Protein AF-A0A3D5DNV8-F1 (afdb_monomer_lite)

Secondary structure (DSSP, 8-state):
----------SS--S--EEEEEETTEEEEEE--SS---EEEETTEEEEPPBPPSSSS--S-EEESSEEEEEE-HHHHHTT-PEEEEE-----------------------PPP----TTSHHHHHHHHHHHHHHH-TT--SPPPPHHHHHHHHHHHTT-HHHHHHHHH-HHHHHHHHHHHHHHHHHHHHHHHHTT-S-TT----HHHHHHHHHHTTSS-GGGGGGGG-HHHHHHHHHHHS----

Structure (mmCIF, N/CA/C/O backbone):
data_AF-A0A3D5DNV8-F1
#
_entry.id   AF-A0A3D5DNV8-F1
#
loop_
_atom_site.group_PDB
_atom_site.id
_atom_site.type_symbol
_atom_site.label_atom_id
_atom_site.label_alt_id
_atom_site.label_comp_id
_atom_site.label_asym_id
_atom_site.label_entity_id
_atom_site.label_seq_id
_atom_site.pdbx_PDB_ins_code
_atom_site.Cartn_x
_atom_site.Cartn_y
_atom_site.Cartn_z
_atom_site.occupancy
_atom_site.B_iso_or_equiv
_atom_site.auth_seq_id
_atom_site.auth_comp_id
_atom_site.auth_asym_id
_atom_site.auth_atom_id
_atom_site.pdbx_PDB_model_num
ATOM 1 N N . PRO A 1 1 ? -26.708 -10.451 5.485 1.00 44.78 1 PRO A N 1
ATOM 2 C CA . PRO A 1 1 ? -28.033 -9.819 5.293 1.00 44.78 1 PRO A CA 1
ATOM 3 C C . PRO A 1 1 ? -27.873 -8.330 5.575 1.00 44.78 1 PRO A C 1
ATOM 5 O O . PRO A 1 1 ? -27.361 -7.994 6.640 1.00 44.78 1 PRO A O 1
ATOM 8 N N . ASP A 1 2 ? -28.229 -7.476 4.621 1.00 47.75 2 ASP A N 1
ATOM 9 C CA . ASP A 1 2 ? -28.122 -6.027 4.786 1.00 47.75 2 ASP A CA 1
ATOM 10 C C . ASP A 1 2 ? -29.349 -5.519 5.551 1.00 47.75 2 ASP A C 1
ATOM 12 O O . ASP A 1 2 ? -30.481 -5.884 5.229 1.00 47.75 2 ASP A O 1
ATOM 16 N N . VAL A 1 3 ? -29.126 -4.727 6.600 1.00 52.19 3 VAL A N 1
ATOM 17 C CA . VAL A 1 3 ? -30.190 -4.119 7.411 1.00 52.19 3 VAL A CA 1
ATOM 18 C C . VAL A 1 3 ? -30.091 -2.608 7.261 1.00 52.19 3 VAL A C 1
ATOM 20 O O . VAL A 1 3 ? -29.114 -2.001 7.700 1.00 52.19 3 VAL A O 1
ATOM 23 N N . ASP A 1 4 ? -31.107 -1.999 6.654 1.00 58.97 4 ASP A N 1
ATOM 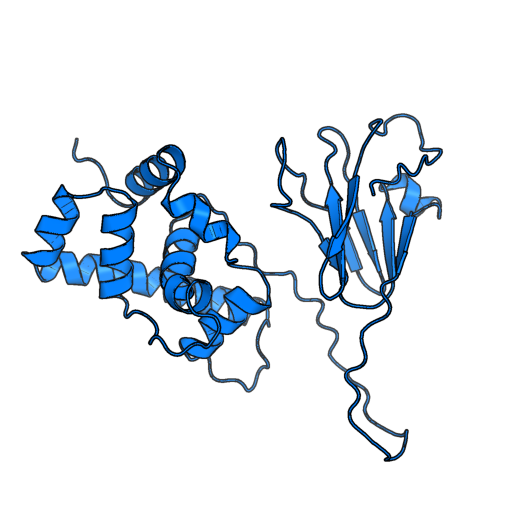24 C CA . ASP A 1 4 ? -31.188 -0.547 6.530 1.00 58.97 4 ASP A CA 1
ATOM 25 C C . ASP A 1 4 ? -31.678 0.069 7.848 1.00 58.97 4 ASP A C 1
ATOM 27 O O . ASP A 1 4 ? -32.817 -0.132 8.275 1.00 58.97 4 ASP A O 1
ATOM 31 N N . VAL A 1 5 ? -30.815 0.850 8.500 1.00 59.56 5 VAL A N 1
ATOM 32 C CA . VAL A 1 5 ? -31.170 1.620 9.699 1.00 59.56 5 VAL A CA 1
ATOM 33 C C . VAL A 1 5 ? -31.612 3.017 9.271 1.00 59.56 5 VAL A C 1
ATOM 35 O O . VAL A 1 5 ? -30.816 3.807 8.765 1.00 59.56 5 VAL A O 1
ATOM 38 N N . THR A 1 6 ? -32.891 3.337 9.475 1.00 59.66 6 THR A N 1
ATOM 39 C CA . THR A 1 6 ? -33.432 4.673 9.182 1.00 59.66 6 THR A CA 1
ATOM 40 C C . THR A 1 6 ? -33.258 5.574 10.399 1.00 59.66 6 THR A C 1
ATOM 42 O O . THR A 1 6 ? -33.807 5.290 11.461 1.00 59.66 6 THR A O 1
ATOM 45 N N . VAL A 1 7 ? -32.516 6.672 10.245 1.00 62.66 7 VAL A N 1
ATOM 46 C CA . VAL A 1 7 ? -32.290 7.661 11.309 1.00 62.66 7 VAL A CA 1
ATOM 47 C C . VAL A 1 7 ? -32.959 8.973 10.916 1.00 62.66 7 VAL A C 1
ATOM 49 O O . VAL A 1 7 ? -32.792 9.443 9.789 1.00 62.66 7 VAL A O 1
ATOM 52 N N . ALA A 1 8 ? -33.726 9.567 11.832 1.00 58.69 8 ALA A N 1
ATOM 53 C CA . ALA A 1 8 ? -34.278 10.903 11.645 1.00 58.69 8 ALA A CA 1
ATOM 54 C C . ALA A 1 8 ? -33.129 11.913 11.702 1.00 58.69 8 ALA A C 1
ATOM 56 O O . ALA A 1 8 ? -32.632 12.245 12.771 1.00 58.69 8 ALA A O 1
ATOM 57 N N . ALA A 1 9 ? -32.668 12.349 10.538 1.00 52.69 9 ALA A N 1
ATOM 58 C CA . ALA A 1 9 ? -31.517 13.222 10.420 1.00 52.69 9 ALA A CA 1
ATOM 59 C C . ALA A 1 9 ? -31.942 14.599 9.888 1.00 52.69 9 ALA A C 1
ATOM 61 O O . ALA A 1 9 ? -32.885 14.700 9.098 1.00 52.69 9 ALA A O 1
ATOM 62 N N . GLY A 1 10 ? -31.275 15.664 10.347 1.00 53.22 10 GLY A N 1
ATOM 63 C CA . GLY A 1 10 ? -31.584 17.049 9.972 1.00 53.22 10 GLY A CA 1
ATOM 64 C C . GLY A 1 10 ? -31.556 17.302 8.457 1.00 53.22 10 GLY A C 1
ATOM 65 O O . GLY A 1 10 ? -31.039 16.501 7.676 1.00 53.22 10 GLY A O 1
ATOM 66 N N . ARG A 1 11 ? -32.124 18.437 8.017 1.00 50.09 11 ARG A N 1
ATOM 67 C CA . ARG A 1 11 ? -32.149 18.824 6.592 1.00 50.09 11 ARG A CA 1
ATOM 68 C C . ARG A 1 11 ? -30.729 18.784 6.012 1.00 50.09 11 ARG A C 1
ATOM 70 O O . ARG A 1 11 ? -29.883 19.565 6.428 1.00 50.09 11 ARG A O 1
ATOM 77 N N . GLY A 1 12 ? -30.499 17.910 5.031 1.00 49.28 12 GLY A N 1
ATOM 78 C CA . GLY A 1 12 ? -29.195 17.768 4.377 1.00 49.28 12 GLY A CA 1
ATOM 79 C C . GLY A 1 12 ? -28.395 16.550 4.839 1.00 49.28 12 GLY A C 1
ATOM 80 O O . GLY A 1 12 ? -27.229 16.680 5.175 1.00 49.28 12 GLY A O 1
ATOM 81 N N . LEU A 1 13 ? -28.999 15.362 4.853 1.00 53.19 13 LEU A N 1
ATOM 82 C CA . LEU A 1 13 ? -28.273 14.091 4.864 1.00 53.19 13 LEU A CA 1
ATOM 83 C C . LEU A 1 13 ? -28.728 13.252 3.667 1.00 53.19 13 LEU A C 1
ATOM 85 O O . LEU A 1 13 ? -29.896 13.274 3.278 1.00 53.19 13 LEU A O 1
ATOM 89 N N . SER A 1 14 ? -27.782 12.563 3.027 1.00 57.16 14 SER A N 1
ATOM 90 C CA . SER A 1 14 ? -28.084 11.677 1.898 1.00 57.16 14 SER A CA 1
ATOM 91 C C . SER A 1 14 ? -28.954 10.515 2.376 1.00 57.16 14 SER A C 1
ATOM 93 O O . SER A 1 14 ? -28.774 10.044 3.495 1.00 57.16 14 SER A O 1
ATOM 95 N N . ARG A 1 15 ? -29.834 9.994 1.506 1.00 63.41 15 ARG A N 1
ATOM 96 C CA . ARG A 1 15 ? -30.673 8.813 1.811 1.00 63.41 15 ARG A CA 1
ATOM 97 C C . ARG A 1 15 ? -29.857 7.610 2.307 1.00 63.41 15 ARG A C 1
ATOM 99 O O . ARG A 1 15 ? -30.360 6.822 3.093 1.00 63.41 15 ARG A O 1
ATOM 106 N N . ARG A 1 16 ? -28.606 7.484 1.848 1.00 66.25 16 ARG A N 1
ATOM 107 C CA . ARG A 1 16 ? -27.597 6.538 2.339 1.00 66.25 16 ARG A CA 1
ATOM 108 C C . ARG A 1 16 ? -26.298 7.309 2.540 1.00 66.25 16 ARG A C 1
ATOM 110 O O . ARG A 1 16 ? -25.828 7.956 1.605 1.00 66.25 16 ARG A O 1
ATOM 117 N N . ALA A 1 17 ? -25.767 7.297 3.758 1.00 67.62 17 ALA A N 1
ATOM 118 C CA . ALA A 1 17 ? -24.587 8.086 4.106 1.00 67.62 17 ALA A CA 1
ATOM 119 C C . ALA A 1 17 ? -23.377 7.223 4.475 1.00 67.62 17 ALA A C 1
ATOM 121 O O . ALA A 1 17 ? -22.248 7.614 4.197 1.00 67.62 17 ALA A O 1
ATOM 122 N N . GLY A 1 18 ? -23.594 6.043 5.054 1.00 71.69 18 GLY A N 1
ATOM 123 C CA . GLY A 1 18 ? -22.525 5.140 5.460 1.00 71.69 18 GLY A CA 1
ATOM 124 C C . GLY A 1 18 ? -22.931 3.678 5.358 1.00 71.69 18 GLY A C 1
ATOM 125 O O . GLY A 1 18 ? -24.112 3.367 5.209 1.00 71.69 18 GLY A O 1
ATOM 126 N N . VAL A 1 19 ? -21.934 2.802 5.424 1.00 74.12 19 VAL A N 1
ATOM 127 C CA . VAL A 1 19 ? -22.093 1.344 5.472 1.00 74.12 19 VAL A CA 1
ATOM 128 C C . VAL A 1 19 ? -21.324 0.829 6.677 1.00 74.12 19 VAL A C 1
ATOM 130 O O . VAL A 1 19 ? -20.189 1.245 6.903 1.00 74.12 19 VAL A O 1
ATOM 133 N N . ILE A 1 20 ? -21.948 -0.063 7.444 1.00 75.50 20 ILE A N 1
ATOM 134 C CA . ILE A 1 20 ? -21.300 -0.785 8.537 1.00 75.50 20 ILE A CA 1
ATOM 135 C C . ILE A 1 20 ? -21.308 -2.264 8.167 1.00 75.50 20 ILE A C 1
ATOM 137 O O . ILE A 1 20 ? -22.371 -2.833 7.925 1.00 75.50 20 ILE A O 1
ATOM 141 N N . SER A 1 21 ? -20.135 -2.882 8.120 1.00 68.06 21 SER A N 1
ATOM 142 C CA . SER A 1 21 ? -19.970 -4.290 7.766 1.00 68.06 21 SER A CA 1
ATOM 143 C C . SER A 1 21 ? -19.240 -5.017 8.886 1.00 68.06 21 SER A C 1
ATOM 145 O O . SER A 1 21 ? -18.150 -4.616 9.283 1.00 68.06 21 SER A O 1
ATOM 147 N N . ALA A 1 22 ? -19.824 -6.099 9.395 1.00 67.31 22 ALA A N 1
ATOM 148 C CA . ALA A 1 22 ? -19.101 -7.008 10.275 1.00 67.31 22 ALA A CA 1
ATOM 149 C C . ALA A 1 22 ? -18.061 -7.780 9.452 1.00 67.31 22 ALA A C 1
ATOM 151 O O . ALA A 1 22 ? -18.369 -8.310 8.385 1.00 67.31 22 ALA A O 1
ATOM 152 N N . VAL A 1 23 ? -16.833 -7.834 9.950 1.00 66.25 23 VAL A N 1
ATOM 153 C CA . VAL A 1 23 ? -15.679 -8.475 9.309 1.00 66.25 23 VAL A CA 1
ATOM 154 C C . VAL A 1 23 ? -14.944 -9.313 10.355 1.00 66.25 23 VAL A C 1
ATOM 156 O O . VAL A 1 23 ? -15.158 -9.142 11.556 1.00 66.25 23 VAL A O 1
ATOM 159 N N . ALA A 1 24 ? -14.103 -10.260 9.933 1.00 58.25 24 ALA A N 1
ATOM 160 C CA . ALA A 1 24 ? -13.372 -11.102 10.879 1.00 58.25 24 ALA A CA 1
ATOM 161 C C . ALA A 1 24 ? -12.560 -10.230 11.858 1.00 58.25 24 ALA A C 1
ATOM 163 O O . ALA A 1 24 ? -11.706 -9.449 11.447 1.00 58.25 24 ALA A O 1
ATOM 164 N N . GLY A 1 25 ? -12.862 -10.342 13.155 1.00 63.66 25 GLY A N 1
ATOM 165 C CA . GLY A 1 25 ? -12.189 -9.584 14.211 1.00 63.66 25 GLY A CA 1
ATOM 166 C C . GLY A 1 25 ? -12.692 -8.155 14.451 1.00 63.66 25 GLY A C 1
ATOM 167 O O . GLY A 1 25 ? -12.047 -7.445 15.221 1.00 63.66 25 GLY A O 1
ATOM 168 N N . GLY A 1 26 ? -13.800 -7.712 13.836 1.00 73.81 26 GLY A N 1
ATOM 169 C CA . GLY A 1 26 ? -14.336 -6.379 14.118 1.00 73.81 26 GLY A CA 1
ATOM 170 C C . GLY A 1 26 ? -15.521 -5.904 13.277 1.00 73.81 26 GLY A C 1
ATOM 171 O O . GLY A 1 26 ? -16.228 -6.677 12.631 1.00 73.81 26 GLY A O 1
ATOM 172 N N . ALA A 1 27 ? -15.733 -4.590 13.292 1.00 72.38 27 ALA A N 1
ATOM 173 C CA . ALA A 1 27 ? -16.706 -3.898 12.457 1.00 72.38 27 ALA A CA 1
ATOM 174 C C . ALA A 1 27 ? -16.013 -2.828 11.613 1.00 72.38 27 ALA A C 1
ATOM 176 O O . ALA A 1 27 ? -15.235 -2.023 12.117 1.00 72.38 27 ALA A O 1
ATOM 177 N N . TRP A 1 28 ? -16.319 -2.805 10.325 1.00 74.31 28 TRP A N 1
ATOM 178 C CA . TRP A 1 28 ? -15.860 -1.808 9.373 1.00 74.31 28 TRP A CA 1
ATOM 179 C C . TRP A 1 28 ? -16.941 -0.754 9.153 1.00 74.31 28 TRP A C 1
ATOM 181 O O . TRP A 1 28 ? -18.097 -1.105 8.937 1.00 74.31 28 TRP A O 1
ATOM 191 N N . ILE A 1 29 ? -16.580 0.526 9.187 1.00 79.31 29 ILE A N 1
ATOM 192 C CA . ILE A 1 29 ? -17.498 1.660 9.048 1.00 79.31 29 ILE A CA 1
ATOM 193 C C . ILE A 1 29 ? -16.997 2.563 7.924 1.00 79.31 29 ILE A C 1
ATOM 195 O O . ILE A 1 29 ? -15.939 3.174 8.039 1.00 79.31 29 ILE A O 1
ATOM 199 N N . ALA A 1 30 ? -17.766 2.716 6.856 1.00 75.69 30 ALA A N 1
ATOM 200 C CA . ALA A 1 30 ? -17.373 3.513 5.701 1.00 75.69 30 ALA A CA 1
ATOM 201 C C . ALA A 1 30 ? -18.353 4.652 5.408 1.00 75.69 30 ALA A C 1
ATOM 203 O O . ALA A 1 30 ? -19.555 4.531 5.647 1.00 75.69 30 ALA A O 1
ATOM 204 N N . ASN A 1 31 ? -17.840 5.755 4.855 1.00 76.88 31 ASN A N 1
ATOM 205 C CA . ASN A 1 31 ? -18.654 6.865 4.367 1.00 76.88 31 ASN A CA 1
ATOM 206 C C . ASN A 1 31 ? -18.870 6.736 2.858 1.00 76.88 31 ASN A C 1
ATOM 208 O O . ASN A 1 31 ? -17.941 6.936 2.081 1.00 76.88 31 ASN A O 1
ATOM 212 N N . ILE A 1 32 ? -20.107 6.460 2.455 1.00 70.38 32 ILE A N 1
ATOM 213 C CA . ILE A 1 32 ? -20.514 6.332 1.046 1.00 70.38 32 ILE A CA 1
ATOM 214 C C . ILE A 1 32 ? -21.252 7.579 0.537 1.00 70.38 32 ILE A C 1
ATOM 216 O O . ILE A 1 32 ? -21.766 7.596 -0.580 1.00 70.38 32 ILE A O 1
ATOM 220 N N . SER A 1 33 ? -21.353 8.632 1.355 1.00 69.56 33 SER A N 1
ATOM 221 C CA . SER A 1 33 ? -21.990 9.879 0.945 1.00 69.56 33 SER A CA 1
ATOM 222 C C . SER A 1 33 ? -21.063 10.715 0.065 1.00 69.56 33 SER A C 1
ATOM 224 O O . SER A 1 33 ? -19.987 11.141 0.487 1.00 69.56 33 SER A O 1
ATOM 226 N N . GLN A 1 34 ? -21.540 11.063 -1.130 1.00 63.56 34 GLN A N 1
ATOM 227 C CA . GLN A 1 34 ? -20.852 12.014 -2.011 1.00 63.56 34 GLN A CA 1
ATOM 228 C C . GLN A 1 34 ? -20.922 13.455 -1.478 1.00 63.56 34 GLN A C 1
ATOM 230 O O . GLN A 1 34 ? -20.002 14.253 -1.662 1.00 63.56 34 GLN A O 1
ATOM 235 N N . THR A 1 35 ? -22.003 13.799 -0.779 1.00 60.91 35 THR A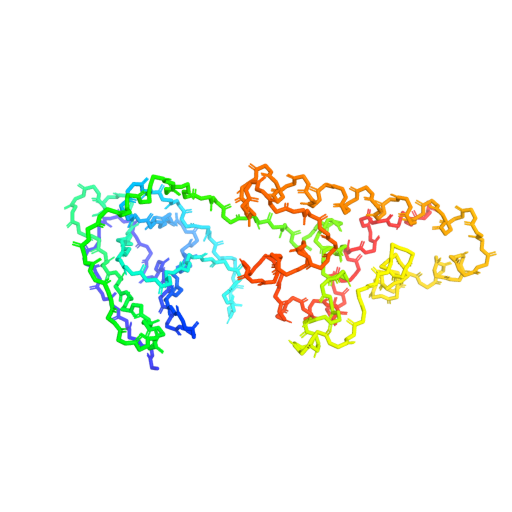 N 1
ATOM 236 C CA . THR A 1 35 ? -22.291 15.181 -0.375 1.00 60.91 35 THR A CA 1
ATOM 237 C C . THR A 1 35 ? -21.992 15.450 1.098 1.00 60.91 35 THR A C 1
ATOM 239 O O . THR A 1 35 ? -21.634 16.574 1.444 1.00 60.91 35 THR A O 1
ATOM 242 N N . HIS A 1 36 ? -22.045 14.439 1.969 1.00 69.38 36 HIS A N 1
ATOM 243 C CA . HIS A 1 36 ? -21.946 14.627 3.418 1.00 69.38 36 HIS A CA 1
ATOM 244 C C . HIS A 1 36 ? -20.683 14.000 4.013 1.00 69.38 36 HIS A C 1
ATOM 246 O O . HIS A 1 36 ? -20.086 13.062 3.484 1.00 69.38 36 HIS A O 1
ATOM 252 N N . ALA A 1 37 ? -20.223 14.588 5.112 1.00 70.25 37 ALA A N 1
ATOM 253 C CA . ALA A 1 37 ? -19.153 14.025 5.916 1.00 70.25 37 ALA A CA 1
ATOM 254 C C . ALA A 1 37 ? -19.768 13.187 7.037 1.00 70.25 37 ALA A C 1
ATOM 256 O O . ALA A 1 37 ? -20.638 13.674 7.761 1.00 70.25 37 ALA A O 1
ATOM 257 N N . LEU A 1 38 ? -19.287 11.957 7.186 1.00 77.44 38 LEU A N 1
ATOM 258 C CA . LEU A 1 38 ? -19.496 11.172 8.392 1.00 77.44 38 LEU A CA 1
ATOM 259 C C . LEU A 1 38 ? -18.265 11.238 9.280 1.00 77.44 38 LEU A C 1
ATOM 261 O O . LEU A 1 38 ? -17.141 11.418 8.808 1.00 77.44 38 LEU A O 1
ATOM 265 N N . TYR A 1 39 ? -18.507 11.082 10.568 1.00 78.38 39 TYR A N 1
ATOM 266 C CA . TYR A 1 39 ? -17.499 11.078 11.602 1.00 78.38 39 TYR A CA 1
ATOM 267 C C . TYR A 1 39 ? -17.647 9.813 12.436 1.00 78.38 39 TYR A C 1
ATOM 269 O O . TYR A 1 39 ? -18.764 9.338 12.641 1.00 78.38 39 TYR A O 1
ATOM 277 N N . ALA A 1 40 ? -16.516 9.295 12.902 1.00 82.12 40 ALA A N 1
ATOM 278 C CA . ALA A 1 40 ? -16.462 8.286 13.947 1.00 82.12 40 ALA A CA 1
ATOM 279 C C . ALA A 1 40 ? -15.815 8.909 15.187 1.00 82.12 40 ALA A C 1
ATOM 281 O O . ALA A 1 40 ? -14.791 9.589 15.090 1.00 82.12 40 ALA A O 1
ATOM 282 N N . GLU A 1 41 ? -16.434 8.704 16.337 1.00 78.38 41 GLU A N 1
ATOM 283 C CA . GLU A 1 41 ? -16.016 9.217 17.631 1.00 78.38 41 GLU A CA 1
ATOM 284 C C . GLU A 1 41 ? -15.954 8.079 18.640 1.00 78.38 41 GLU A C 1
ATOM 286 O O . GLU A 1 41 ? -16.804 7.198 18.658 1.00 78.38 41 GLU A O 1
ATOM 291 N N . GLY A 1 42 ? -14.940 8.090 19.485 1.00 69.88 42 GLY A N 1
ATOM 292 C CA . GLY A 1 42 ? -14.824 7.182 20.616 1.00 69.88 42 GLY A CA 1
ATOM 293 C C . GLY A 1 42 ? -14.055 7.874 21.726 1.00 69.88 42 GLY A C 1
ATOM 294 O O . GLY A 1 42 ? -13.871 9.093 21.691 1.00 69.88 42 GLY A O 1
ATOM 295 N N . GLU A 1 43 ? -13.595 7.117 22.716 1.00 63.00 43 GLU A N 1
ATOM 296 C CA . GLU A 1 43 ? -12.867 7.716 23.833 1.00 63.00 43 GLU A CA 1
ATOM 297 C C . GLU A 1 43 ? -11.579 8.399 23.347 1.00 63.00 43 GLU A C 1
ATOM 299 O O . GLU A 1 43 ? -10.635 7.758 22.890 1.00 63.00 43 GLU A O 1
ATOM 304 N N . GLY A 1 44 ? -11.576 9.735 23.393 1.00 54.69 44 GLY A N 1
ATOM 305 C CA . GLY A 1 44 ? -10.423 10.569 23.053 1.00 54.69 44 GLY A CA 1
ATOM 306 C C . GLY A 1 44 ? -10.187 10.830 21.562 1.00 54.69 44 GLY A C 1
ATOM 307 O O . GLY A 1 44 ? -9.202 11.488 21.229 1.00 54.69 44 GLY A O 1
ATOM 308 N N . TYR A 1 45 ? -11.061 10.380 20.652 1.00 59.56 45 TYR A N 1
ATOM 309 C CA . TYR A 1 45 ? -10.900 10.642 19.217 1.00 59.56 45 TYR A CA 1
ATOM 310 C C . TYR A 1 45 ? -12.207 11.037 18.534 1.00 59.56 45 TYR A C 1
ATOM 312 O O . TYR A 1 45 ? -13.270 10.496 18.815 1.00 59.56 45 TYR A O 1
ATOM 320 N N . ARG A 1 46 ? -12.107 11.948 17.561 1.00 72.56 46 ARG A N 1
ATOM 321 C CA . ARG A 1 46 ? -13.162 12.245 16.587 1.00 72.56 46 ARG A CA 1
ATOM 322 C C . ARG A 1 46 ? -12.512 12.393 15.222 1.00 72.56 46 ARG A C 1
ATOM 324 O O . ARG A 1 46 ? -11.760 13.336 14.983 1.00 72.56 46 ARG A O 1
ATOM 331 N N . ILE A 1 47 ? -12.803 11.467 14.321 1.00 68.69 47 ILE A N 1
ATOM 332 C CA . ILE A 1 47 ? -12.222 11.429 12.981 1.00 68.69 47 ILE A CA 1
ATOM 333 C C . ILE A 1 47 ? -13.294 11.663 11.930 1.00 68.69 47 ILE A C 1
ATOM 335 O O . ILE A 1 47 ? -14.442 11.256 12.089 1.00 68.69 47 ILE A O 1
ATOM 339 N N . ARG A 1 48 ? -12.916 12.311 10.830 1.00 72.88 48 ARG A N 1
ATOM 340 C CA . ARG A 1 48 ? -13.761 12.406 9.641 1.00 72.88 48 ARG A CA 1
ATOM 341 C C . ARG A 1 48 ? -13.507 11.181 8.772 1.00 72.88 48 ARG A C 1
ATOM 343 O O . ARG A 1 48 ? -12.375 10.968 8.348 1.00 72.88 48 ARG A O 1
ATOM 350 N N . LEU A 1 49 ? -14.551 10.411 8.490 1.00 71.75 49 LEU A N 1
ATOM 351 C CA . LEU A 1 49 ? -14.453 9.225 7.650 1.00 71.75 49 LEU A CA 1
ATOM 352 C C . LEU A 1 49 ? -14.161 9.633 6.196 1.00 71.75 49 LEU A C 1
ATOM 354 O O . LEU A 1 49 ? -14.891 10.477 5.646 1.00 71.75 49 LEU A O 1
ATOM 358 N N . PRO A 1 50 ? -13.115 9.058 5.571 1.00 63.53 50 PRO A N 1
ATOM 359 C CA . PRO A 1 50 ? -12.823 9.300 4.168 1.00 63.53 50 PRO A CA 1
ATOM 360 C C . PRO A 1 50 ? -14.003 8.832 3.318 1.00 63.53 50 PRO A C 1
ATOM 362 O O . PRO A 1 50 ? -14.653 7.832 3.625 1.00 63.53 50 PRO A O 1
ATOM 365 N N . ARG A 1 51 ? -14.309 9.601 2.273 1.00 65.56 51 ARG A N 1
ATOM 366 C CA . ARG A 1 51 ? -15.366 9.247 1.326 1.00 65.56 51 ARG A CA 1
ATOM 367 C C . ARG A 1 51 ? -14.891 8.070 0.484 1.00 65.56 51 ARG A C 1
ATOM 369 O O . ARG A 1 51 ? -13.771 8.100 -0.015 1.00 65.56 51 ARG A O 1
ATOM 376 N N . MET A 1 52 ? -15.749 7.076 0.311 1.00 60.50 52 MET A N 1
ATOM 377 C CA . MET A 1 52 ? -15.565 6.056 -0.710 1.00 60.50 52 MET A CA 1
ATOM 378 C C . MET A 1 52 ? -15.915 6.650 -2.075 1.00 60.50 52 MET A C 1
ATOM 380 O O . MET A 1 52 ? -17.003 7.206 -2.243 1.00 60.50 52 MET A O 1
ATOM 384 N N . GLU A 1 53 ? -15.003 6.539 -3.040 1.00 53.69 53 GLU A N 1
ATOM 385 C CA . GLU A 1 53 ? -15.345 6.735 -4.451 1.00 53.69 53 GLU A CA 1
ATOM 386 C C . GLU A 1 53 ? -16.076 5.488 -4.988 1.00 53.69 53 GLU A C 1
ATOM 388 O O . GLU A 1 53 ? -15.991 4.405 -4.413 1.00 53.69 53 GLU A O 1
ATOM 393 N N . GLU A 1 54 ? -16.907 5.687 -6.008 1.00 48.06 54 GLU A N 1
ATOM 394 C CA . GLU A 1 54 ? -18.040 4.837 -6.395 1.00 48.06 54 GLU A CA 1
ATOM 395 C C . GLU A 1 54 ? -17.788 3.319 -6.574 1.00 48.06 54 GLU A C 1
ATOM 397 O O . GLU A 1 54 ? -16.857 2.894 -7.245 1.00 48.06 54 GLU A O 1
ATOM 402 N N . HIS A 1 55 ? -18.779 2.554 -6.085 1.00 40.38 55 HIS A N 1
ATOM 403 C CA . HIS A 1 55 ? -19.180 1.170 -6.399 1.00 40.38 55 HIS A CA 1
ATOM 404 C C . HIS A 1 55 ? -18.269 -0.008 -5.990 1.00 40.38 55 HIS A C 1
ATOM 406 O O . HIS A 1 55 ? -17.322 -0.375 -6.672 1.00 40.38 55 HIS A O 1
ATOM 412 N N . GLY A 1 56 ? -18.727 -0.739 -4.964 1.00 40.62 56 GLY A N 1
ATOM 413 C CA . GLY A 1 56 ? -18.658 -2.208 -4.944 1.00 40.62 56 GLY A CA 1
ATOM 414 C C . GLY A 1 56 ? -17.769 -2.854 -3.886 1.00 40.62 56 GLY A C 1
ATOM 415 O O . GLY A 1 56 ? -18.151 -3.902 -3.378 1.00 40.62 56 GLY A O 1
ATOM 416 N N . GLU A 1 57 ? -16.653 -2.238 -3.490 1.00 36.25 57 GLU A N 1
ATOM 417 C CA . GLU A 1 57 ? -15.706 -2.854 -2.544 1.00 36.25 57 GLU A CA 1
ATOM 418 C C . GLU A 1 57 ? -15.132 -1.843 -1.528 1.00 36.25 57 GLU A C 1
ATOM 420 O O . GLU A 1 57 ? -14.863 -0.691 -1.882 1.00 36.25 57 GLU A O 1
ATOM 425 N N . PRO A 1 58 ? -14.963 -2.231 -0.245 1.00 44.50 58 PRO A N 1
ATOM 426 C CA . PRO A 1 58 ? -14.571 -1.335 0.844 1.00 44.50 58 PRO A CA 1
ATOM 427 C C . PRO A 1 58 ? -13.085 -0.944 0.768 1.00 44.50 58 PRO A C 1
ATOM 429 O O . PRO A 1 58 ? -12.250 -1.488 1.480 1.00 44.50 58 PRO A O 1
ATOM 432 N N . SER A 1 59 ? -12.748 0.033 -0.074 1.00 44.69 59 SER A N 1
ATOM 433 C CA . SER A 1 59 ? -11.384 0.578 -0.202 1.00 44.69 59 SER A CA 1
ATOM 434 C C . SER A 1 59 ? -11.038 1.658 0.836 1.00 44.69 59 SER A C 1
ATOM 436 O O . SER A 1 59 ? -9.877 2.047 0.957 1.00 44.69 59 SER A O 1
ATOM 438 N N . GLY A 1 60 ? -12.021 2.136 1.612 1.00 53.09 60 GLY A N 1
ATOM 439 C CA . GLY A 1 60 ? -11.826 3.145 2.658 1.00 53.09 60 GLY A CA 1
ATOM 440 C C . GLY A 1 60 ? -12.900 3.103 3.748 1.00 53.09 60 GLY A C 1
ATOM 441 O O . GLY A 1 60 ? -14.084 2.927 3.463 1.00 53.09 60 GLY A O 1
ATOM 442 N N . GLY A 1 61 ? -12.481 3.237 5.010 1.00 56.50 61 GLY A N 1
ATOM 443 C CA . GLY A 1 61 ? -13.344 3.128 6.189 1.00 56.50 61 GLY A CA 1
ATOM 444 C C . GLY A 1 61 ? -12.554 3.032 7.497 1.00 56.50 61 GLY A C 1
ATOM 445 O O . GLY A 1 61 ? -11.326 3.088 7.512 1.00 56.50 61 GLY A O 1
ATOM 446 N N . TRP A 1 62 ? -13.275 2.957 8.609 1.00 70.38 62 TRP A N 1
ATOM 447 C CA . TRP A 1 62 ? -12.759 2.854 9.967 1.00 70.38 62 TRP A CA 1
ATOM 448 C C . TRP A 1 62 ? -13.040 1.463 10.521 1.00 70.38 62 TRP A C 1
ATOM 450 O O . TRP A 1 62 ? -14.187 1.019 10.522 1.00 70.38 62 TRP A O 1
ATOM 460 N N . PHE A 1 63 ? -12.001 0.782 10.999 1.00 70.38 63 PHE A N 1
ATOM 461 C CA . PHE A 1 63 ? -12.117 -0.547 11.590 1.00 70.38 63 PHE A CA 1
ATOM 462 C C . PHE A 1 63 ? -12.152 -0.463 13.116 1.00 70.38 63 PHE A C 1
ATOM 464 O O . PHE A 1 63 ? -11.221 0.035 13.747 1.00 70.38 63 PHE A O 1
ATOM 471 N N . VAL A 1 64 ? -13.208 -1.002 13.714 1.00 74.06 64 VAL A N 1
ATOM 472 C CA . VAL A 1 64 ? -13.376 -1.137 15.161 1.00 74.06 64 VAL A CA 1
ATOM 473 C C . VAL A 1 64 ? -13.106 -2.590 15.532 1.00 74.06 64 VAL A C 1
ATOM 475 O O . VAL A 1 64 ? -13.915 -3.469 15.245 1.00 74.06 64 VAL A O 1
ATOM 478 N N . ARG A 1 65 ? -11.957 -2.851 16.164 1.00 62.22 65 ARG A N 1
ATOM 479 C CA . ARG A 1 65 ? -11.550 -4.200 16.601 1.00 62.22 65 ARG A CA 1
ATOM 480 C C . ARG A 1 65 ? -12.215 -4.627 17.912 1.00 62.22 65 ARG A C 1
ATOM 482 O O . ARG A 1 65 ? -12.521 -5.797 18.111 1.00 62.22 65 ARG A O 1
ATOM 489 N N . ALA A 1 66 ? -12.391 -3.677 18.823 1.00 69.44 66 ALA A N 1
ATOM 490 C CA . ALA A 1 66 ? -13.032 -3.858 20.117 1.00 69.44 66 ALA A CA 1
ATOM 491 C C . ALA A 1 66 ? -13.481 -2.493 20.654 1.00 69.44 66 ALA A C 1
ATOM 493 O O . ALA A 1 66 ? -12.877 -1.470 20.326 1.00 69.44 66 ALA A O 1
ATOM 494 N N . GLY A 1 67 ? -14.515 -2.487 21.492 1.00 73.94 67 GLY A N 1
ATOM 495 C CA . GLY A 1 67 ? -15.040 -1.272 22.115 1.00 73.94 67 GLY A CA 1
ATOM 496 C C . GLY A 1 67 ? -16.179 -0.639 21.320 1.00 73.94 67 GLY A C 1
ATOM 497 O O . GLY A 1 67 ? -16.791 -1.287 20.469 1.00 73.94 67 GLY A O 1
ATOM 498 N N . THR A 1 68 ? -16.484 0.617 21.638 1.00 77.31 68 THR A N 1
ATOM 499 C CA . THR A 1 68 ? -17.637 1.340 21.091 1.00 77.31 68 THR A CA 1
ATOM 500 C C . THR A 1 68 ? -17.185 2.548 20.279 1.00 77.31 68 THR A C 1
ATOM 502 O O . THR A 1 68 ? -16.402 3.363 20.763 1.00 77.31 68 THR A O 1
ATOM 505 N N . ALA A 1 69 ? -17.709 2.675 19.062 1.00 82.81 69 ALA A N 1
ATOM 506 C CA . ALA A 1 69 ? -17.559 3.851 18.217 1.00 82.81 69 ALA A CA 1
ATOM 507 C C . ALA A 1 69 ? -18.930 4.471 17.921 1.00 82.81 69 ALA A C 1
ATOM 509 O O . ALA A 1 69 ? -19.858 3.792 17.488 1.00 82.81 69 ALA A O 1
ATOM 510 N N . LEU A 1 70 ? -19.046 5.774 18.134 1.00 85.50 70 LEU A N 1
ATOM 511 C CA . LEU A 1 70 ? -20.183 6.608 17.779 1.00 85.50 70 LEU A CA 1
ATOM 512 C C . LEU A 1 70 ? -20.000 7.118 16.352 1.00 85.50 70 LEU A C 1
ATOM 514 O O . LEU A 1 70 ? -18.996 7.742 16.026 1.00 85.50 70 LEU A O 1
ATOM 518 N N . VAL A 1 71 ? -20.971 6.869 15.486 1.00 84.81 71 VAL A N 1
ATOM 519 C CA . VAL A 1 71 ? -20.914 7.206 14.066 1.00 84.81 71 VAL A CA 1
ATOM 520 C C . VAL A 1 71 ? -22.056 8.146 13.731 1.00 84.81 71 VAL A C 1
ATOM 522 O O . VAL A 1 71 ? -23.220 7.861 14.006 1.00 84.81 71 VAL A O 1
ATOM 525 N N . GLY A 1 72 ? -21.749 9.271 13.099 1.00 79.94 72 GLY A N 1
ATOM 526 C CA . GLY A 1 72 ? -22.783 10.225 12.722 1.00 79.94 72 GLY A CA 1
ATOM 527 C C . GLY A 1 72 ? -22.268 11.376 11.879 1.00 79.94 72 GLY A C 1
ATOM 528 O O . GLY A 1 72 ? -21.068 11.541 11.659 1.00 79.94 72 GLY A O 1
ATOM 529 N N . SER A 1 73 ? -23.195 12.198 11.393 1.00 74.81 73 SER A N 1
ATOM 530 C CA . SER A 1 73 ? -22.835 13.530 10.909 1.00 74.81 73 SER A CA 1
ATOM 531 C C . SER A 1 73 ? -22.370 14.401 12.079 1.00 74.81 73 SER A C 1
ATOM 533 O O . SER A 1 73 ? -22.568 14.061 13.247 1.00 74.81 73 SER A O 1
ATOM 535 N N . ARG A 1 74 ? -21.784 15.563 11.776 1.00 71.38 74 ARG A N 1
ATOM 536 C CA . ARG A 1 74 ? -21.375 16.511 12.819 1.00 71.38 74 ARG A CA 1
ATOM 537 C C . ARG A 1 74 ? -22.545 16.895 13.730 1.00 71.38 74 ARG A C 1
ATOM 539 O O . ARG A 1 74 ? -22.411 16.833 14.943 1.00 71.38 74 ARG A O 1
ATOM 546 N N . THR A 1 75 ? -23.685 17.225 13.131 1.00 68.25 75 THR A N 1
ATOM 547 C CA . THR A 1 75 ? -24.910 17.597 13.843 1.00 68.25 75 THR A CA 1
ATOM 548 C C . THR A 1 75 ? -25.418 16.459 14.722 1.00 68.25 75 THR A C 1
ATOM 550 O O . THR A 1 75 ? -25.717 16.694 15.880 1.00 68.25 75 THR A O 1
ATOM 553 N N . MET A 1 76 ? -25.426 15.216 14.227 1.00 76.62 76 MET A N 1
ATOM 554 C CA . MET A 1 76 ? -25.869 14.061 15.020 1.00 76.62 76 MET A CA 1
AT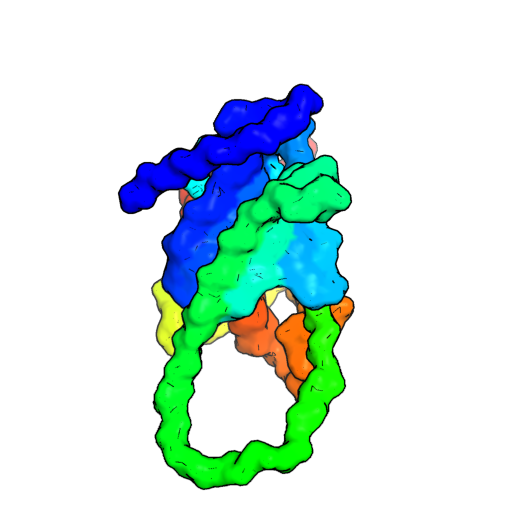OM 555 C C . MET A 1 76 ? -24.991 13.817 16.250 1.00 76.62 76 MET A C 1
ATOM 557 O O . MET A 1 76 ? -25.508 13.482 17.309 1.00 76.62 76 MET A O 1
ATOM 561 N N . LEU A 1 77 ? -23.670 13.973 16.117 1.00 74.19 77 LEU A N 1
ATOM 562 C CA . LEU A 1 77 ? -22.754 13.833 17.252 1.00 74.19 77 LEU A CA 1
ATOM 563 C C . LEU A 1 77 ? -22.949 14.961 18.267 1.00 74.19 77 LEU A C 1
ATOM 565 O O . LEU A 1 77 ? -23.009 14.699 19.464 1.00 74.19 77 LEU A O 1
ATOM 569 N N . ASP A 1 78 ? -23.082 16.200 17.791 1.00 74.06 78 ASP A N 1
ATOM 570 C CA . ASP A 1 78 ? -23.243 17.372 18.656 1.00 74.06 78 ASP A CA 1
ATOM 571 C C . ASP A 1 78 ? -24.635 17.399 19.341 1.00 74.06 78 ASP A C 1
ATOM 573 O O . ASP A 1 78 ? -24.753 17.875 20.467 1.00 74.06 78 ASP A O 1
ATOM 577 N N . GLU A 1 79 ? -25.675 16.834 18.714 1.00 77.56 79 GLU A N 1
ATOM 578 C CA . GLU A 1 79 ? -27.036 16.689 19.268 1.00 77.56 79 GLU A CA 1
ATOM 579 C C . GLU A 1 79 ? -27.227 15.409 20.107 1.00 77.56 79 GLU A C 1
ATOM 581 O O . GLU A 1 79 ? -28.319 15.159 20.619 1.00 77.56 79 GLU A O 1
ATOM 586 N N . GLY A 1 80 ? -26.186 14.582 20.264 1.00 75.06 80 GLY A N 1
ATOM 587 C CA . GLY A 1 80 ? -26.253 13.354 21.063 1.00 75.06 80 GLY A CA 1
ATOM 588 C C . GLY A 1 80 ? -27.105 12.241 20.441 1.00 75.06 80 GLY A C 1
ATOM 589 O O . GLY A 1 80 ? -27.602 11.374 21.155 1.00 75.06 80 GLY A O 1
ATOM 590 N N . GLN A 1 81 ? -27.261 12.241 19.115 1.00 80.56 81 GLN A N 1
ATOM 591 C CA . GLN A 1 81 ? -27.995 11.231 18.345 1.00 80.56 81 GLN A CA 1
ATOM 592 C C . GLN A 1 81 ? -27.111 10.408 17.372 1.00 80.56 81 GLN A C 1
ATOM 594 O O . GLN A 1 81 ? -27.490 10.234 16.209 1.00 80.56 81 GLN A O 1
ATOM 599 N N . PRO A 1 82 ? -25.926 9.897 17.768 1.00 81.56 82 PRO A N 1
ATOM 600 C CA . PRO A 1 82 ? -25.119 9.054 16.891 1.00 81.56 82 PRO A CA 1
ATOM 601 C C . PRO A 1 82 ? -25.602 7.599 16.840 1.00 81.56 82 PRO A C 1
ATOM 603 O O . PRO A 1 82 ? -26.292 7.105 17.730 1.00 81.56 82 PRO A O 1
ATOM 606 N N . LEU A 1 83 ? -25.154 6.878 15.814 1.00 81.94 83 LEU A N 1
ATOM 607 C CA . LEU A 1 83 ? -25.216 5.421 15.767 1.00 81.94 83 LEU A CA 1
ATOM 608 C C . LEU A 1 83 ? -24.073 4.841 16.602 1.00 81.94 83 LEU A C 1
ATOM 610 O O . LEU A 1 83 ? -22.912 5.120 16.326 1.00 81.94 83 LEU A O 1
ATOM 614 N N . SER A 1 84 ? -24.382 4.020 17.602 1.00 81.69 84 SER A N 1
ATOM 615 C CA . SER A 1 84 ? -23.365 3.330 18.401 1.00 81.69 84 SER A CA 1
ATOM 616 C C . SER A 1 84 ? -23.025 1.973 17.787 1.00 81.69 84 SER A C 1
ATOM 618 O O . SER A 1 84 ? -23.910 1.140 17.585 1.00 81.69 84 SER A O 1
ATOM 620 N N . VAL A 1 85 ? -21.747 1.745 17.495 1.00 80.06 85 VAL A N 1
ATOM 621 C CA . VAL A 1 85 ? -21.209 0.483 16.982 1.00 80.06 85 VAL A CA 1
ATOM 622 C C . VAL A 1 85 ? -20.312 -0.121 18.050 1.00 80.06 85 VAL A C 1
ATOM 624 O O . VAL A 1 85 ? -19.219 0.385 18.296 1.00 80.06 85 VAL A O 1
ATOM 627 N N . THR A 1 86 ? -20.762 -1.208 18.674 1.00 76.88 86 THR A N 1
ATOM 628 C CA . THR A 1 86 ? -20.000 -1.912 19.712 1.00 76.88 86 THR A CA 1
ATOM 629 C C . THR A 1 86 ? -19.522 -3.262 19.202 1.00 76.88 86 THR A C 1
ATOM 631 O O . THR A 1 86 ? -20.314 -4.077 18.732 1.00 76.88 86 THR A O 1
ATOM 634 N N . VAL A 1 87 ? -18.223 -3.514 19.342 1.00 75.56 87 VAL A N 1
ATOM 635 C CA . VAL A 1 87 ? -17.599 -4.802 19.046 1.00 75.56 87 VAL A CA 1
ATOM 636 C C . VAL A 1 87 ? -17.094 -5.405 20.349 1.00 75.56 87 VAL A C 1
ATOM 638 O O . VAL A 1 87 ? -16.188 -4.869 20.992 1.00 75.56 87 VAL A O 1
ATOM 641 N N . ALA A 1 88 ? -17.676 -6.538 20.738 1.00 68.44 88 ALA A N 1
ATOM 642 C CA . ALA A 1 88 ? -17.140 -7.352 21.817 1.00 68.44 88 ALA A CA 1
ATOM 643 C C . ALA A 1 88 ? -15.837 -7.999 21.326 1.00 68.44 88 ALA A C 1
ATOM 645 O O . ALA A 1 88 ? -15.856 -8.809 20.400 1.00 68.44 88 ALA A O 1
ATOM 646 N N . GLY A 1 89 ? -14.699 -7.607 21.901 1.00 52.69 89 GLY A N 1
ATOM 647 C CA . GLY A 1 89 ? -13.412 -8.200 21.547 1.00 52.69 89 GLY A CA 1
ATOM 648 C C . GLY A 1 89 ? -13.411 -9.701 21.844 1.00 52.69 89 GLY A C 1
ATOM 649 O O . GLY A 1 89 ? -13.862 -10.129 22.907 1.00 52.69 89 GLY A O 1
ATOM 650 N N . GLN A 1 90 ? -12.887 -10.508 20.923 1.00 42.56 90 GLN A N 1
ATOM 651 C CA . GLN A 1 90 ? -12.586 -11.907 21.207 1.00 42.56 90 GLN A CA 1
ATOM 652 C C . GLN A 1 90 ? -11.370 -11.931 22.141 1.00 42.56 90 GLN A C 1
ATOM 654 O O . GLN A 1 90 ? -10.227 -11.804 21.701 1.00 42.56 90 GLN A O 1
ATOM 659 N N . ALA A 1 91 ? -11.618 -12.033 23.448 1.00 34.19 91 ALA A N 1
ATOM 660 C CA . ALA A 1 91 ? -10.586 -12.412 24.396 1.00 34.19 91 ALA A CA 1
ATOM 661 C C . ALA A 1 91 ? -10.097 -13.805 23.985 1.00 34.19 91 ALA A C 1
ATOM 663 O O . ALA A 1 91 ? -10.824 -14.791 24.115 1.00 34.19 91 ALA A O 1
ATOM 664 N N . GLY A 1 92 ? -8.887 -13.879 23.431 1.00 31.11 92 GLY A N 1
ATOM 665 C CA . GLY A 1 92 ? -8.182 -15.144 23.327 1.00 31.11 92 GLY A CA 1
ATOM 666 C C . GLY A 1 92 ? -8.083 -15.722 24.732 1.00 31.11 92 GLY A C 1
ATOM 667 O O . GLY A 1 92 ? -7.483 -15.113 25.612 1.00 31.11 92 GLY A O 1
ATOM 668 N N . THR A 1 93 ? -8.728 -16.863 24.946 1.00 30.09 93 THR A N 1
ATOM 669 C CA . THR A 1 93 ? -8.592 -17.698 26.137 1.00 30.09 93 THR A CA 1
ATOM 670 C C . THR A 1 93 ? -7.122 -18.039 26.342 1.00 30.09 93 THR A C 1
ATOM 672 O O . THR A 1 93 ? -6.593 -18.928 25.676 1.00 30.09 93 THR A O 1
ATOM 675 N N . TRP A 1 94 ? -6.465 -17.308 27.239 1.00 27.19 94 TRP A N 1
ATOM 676 C CA . TRP A 1 94 ? -5.255 -17.732 27.931 1.00 27.19 94 TRP A CA 1
ATOM 677 C C . TRP A 1 94 ? -5.663 -17.995 29.378 1.00 27.19 94 TRP A C 1
ATOM 679 O O . TRP A 1 94 ? -6.297 -17.160 30.022 1.00 27.19 94 TRP A O 1
ATOM 689 N N . ASP A 1 95 ? -5.401 -19.221 29.808 1.00 26.97 95 ASP A N 1
ATOM 690 C CA . ASP A 1 95 ? -5.932 -19.836 31.014 1.00 26.97 95 ASP A CA 1
ATOM 691 C C . ASP A 1 95 ? -5.341 -19.245 32.310 1.00 26.97 95 ASP A C 1
ATOM 693 O O . ASP A 1 95 ? -4.191 -18.813 32.358 1.00 26.97 95 ASP A O 1
ATOM 697 N N . ALA A 1 96 ? -6.197 -19.255 33.330 1.00 29.75 96 ALA A N 1
ATOM 698 C CA . ALA A 1 96 ? -6.017 -19.110 34.773 1.00 29.75 96 ALA A CA 1
ATOM 699 C C . ALA A 1 96 ? -4.866 -18.258 35.362 1.00 29.75 96 ALA A C 1
ATOM 701 O O . ALA A 1 96 ? -3.743 -18.713 35.558 1.00 29.75 96 ALA A O 1
ATOM 702 N N . GLY A 1 97 ? -5.277 -17.113 35.919 1.00 33.09 97 GLY A N 1
ATOM 703 C CA . GLY A 1 97 ? -5.000 -16.783 37.319 1.00 33.09 97 GLY A CA 1
ATOM 704 C C . GLY A 1 97 ? -3.674 -16.095 37.622 1.00 33.09 97 GLY A C 1
ATOM 705 O O . GLY A 1 97 ? -2.705 -16.758 37.969 1.00 33.09 97 GLY A O 1
ATOM 706 N N . GLN A 1 98 ? -3.692 -14.761 37.671 1.00 28.45 98 GLN A N 1
ATOM 707 C CA . GLN A 1 98 ? -3.016 -14.007 38.730 1.00 28.45 98 GLN A CA 1
ATOM 708 C C . GLN A 1 98 ? -3.490 -12.548 38.773 1.00 28.45 98 GLN A C 1
ATOM 710 O O . GLN A 1 98 ? -3.497 -11.838 37.775 1.00 28.45 98 GLN A O 1
ATOM 715 N N . ASP A 1 99 ? -3.941 -12.199 39.973 1.00 25.53 99 ASP A N 1
ATOM 716 C CA . ASP A 1 99 ? -4.073 -10.903 40.633 1.00 25.53 99 ASP A CA 1
ATOM 717 C C . ASP A 1 99 ? -4.265 -9.614 39.811 1.00 25.53 99 ASP A C 1
ATOM 719 O O . ASP A 1 99 ? -3.379 -9.088 39.138 1.00 25.53 99 ASP A O 1
ATOM 723 N N . LEU A 1 100 ? -5.450 -9.034 40.001 1.00 32.25 100 LEU A N 1
ATOM 724 C CA . LEU A 1 100 ? -5.836 -7.694 39.583 1.00 32.25 100 LEU A CA 1
ATOM 725 C C . LEU A 1 100 ? -5.222 -6.658 40.532 1.00 32.25 100 LEU A C 1
ATOM 727 O O . LEU A 1 100 ? -5.901 -6.202 41.443 1.00 32.25 100 LEU A O 1
ATOM 731 N N . THR A 1 101 ? -3.976 -6.236 40.323 1.00 32.03 101 THR A N 1
ATOM 732 C CA . THR A 1 101 ? -3.507 -4.907 40.764 1.00 32.03 101 THR A CA 1
ATOM 733 C C . THR A 1 101 ? -2.224 -4.488 40.031 1.00 32.03 101 THR A C 1
ATOM 735 O O . THR A 1 101 ? -1.259 -5.235 39.966 1.00 32.03 101 THR A O 1
ATOM 738 N N . LEU A 1 102 ? -2.209 -3.242 39.531 1.00 33.06 102 LEU A N 1
ATOM 739 C CA . LEU A 1 102 ? -1.042 -2.493 39.026 1.00 33.06 102 LEU A CA 1
ATOM 740 C C . LEU A 1 102 ? -0.407 -2.932 37.692 1.00 33.06 102 LEU A C 1
ATOM 742 O O . LEU A 1 102 ? 0.771 -3.260 37.639 1.00 33.06 102 LEU A O 1
ATOM 746 N N . ILE A 1 103 ? -1.112 -2.717 36.576 1.00 24.39 103 ILE A N 1
ATOM 747 C CA . ILE A 1 103 ? -0.466 -2.172 35.368 1.00 24.39 103 ILE A CA 1
ATOM 748 C C . ILE A 1 103 ? -1.383 -1.084 34.815 1.00 24.39 103 ILE A C 1
ATOM 750 O O . ILE A 1 103 ? -2.441 -1.364 34.266 1.00 24.39 103 ILE A O 1
ATOM 754 N N . ARG A 1 104 ? -0.986 0.175 34.996 1.00 27.08 104 ARG A N 1
ATOM 755 C CA . ARG A 1 104 ? -1.497 1.308 34.221 1.00 27.08 104 ARG A CA 1
ATOM 756 C C . ARG A 1 104 ? -0.830 1.212 32.845 1.00 27.08 104 ARG A C 1
ATOM 758 O O . ARG A 1 104 ? 0.386 1.405 32.798 1.00 27.08 104 ARG A O 1
ATOM 765 N N . PRO A 1 105 ? -1.545 0.922 31.744 1.00 28.92 105 PRO A N 1
ATOM 766 C CA . PRO A 1 105 ? -0.998 1.172 30.427 1.00 28.92 105 PRO A CA 1
ATOM 767 C C . PRO A 1 105 ? -1.153 2.674 30.180 1.00 28.92 105 PRO A C 1
ATOM 769 O O . PRO A 1 105 ? -2.155 3.150 29.661 1.00 28.92 105 PRO A O 1
ATOM 772 N N . ASP A 1 106 ? -0.174 3.437 30.656 1.00 29.53 106 ASP A N 1
ATOM 773 C CA . ASP A 1 106 ? 0.075 4.775 30.138 1.00 29.53 106 ASP A CA 1
ATOM 774 C C . ASP A 1 106 ? 0.644 4.577 28.728 1.00 29.53 106 ASP A C 1
ATOM 776 O O . ASP A 1 106 ? 1.744 4.040 28.578 1.00 29.53 106 ASP A O 1
ATOM 780 N N . GLY A 1 107 ? -0.142 4.893 27.697 1.00 28.41 107 GLY A N 1
ATOM 781 C CA . GLY A 1 107 ? 0.282 4.687 26.312 1.00 28.41 107 GLY A CA 1
ATOM 782 C C . GLY A 1 107 ? -0.822 4.508 25.271 1.00 28.41 107 GLY A C 1
ATOM 783 O O . GLY A 1 107 ? -0.576 3.832 24.278 1.00 28.41 107 GLY A O 1
ATOM 784 N N . ASP A 1 108 ? -2.007 5.103 25.439 1.00 30.53 108 ASP A N 1
ATOM 785 C CA . ASP A 1 108 ? -2.985 5.210 24.345 1.00 30.53 108 ASP A CA 1
ATOM 786 C C . ASP A 1 108 ? -2.554 6.311 23.363 1.00 30.53 108 ASP A C 1
ATOM 788 O O . ASP A 1 108 ? -3.136 7.393 23.269 1.00 30.53 108 ASP A O 1
ATOM 792 N N . SER A 1 109 ? -1.490 6.040 22.606 1.00 26.91 109 SER A N 1
ATOM 793 C CA . SER A 1 109 ? -1.240 6.759 21.363 1.00 26.91 109 SER A CA 1
ATOM 794 C C . SER A 1 109 ? -2.178 6.179 20.307 1.00 26.91 109 SER A C 1
ATOM 796 O O . SER A 1 109 ? -1.892 5.152 19.690 1.00 26.91 109 SER A O 1
ATOM 798 N N . THR A 1 110 ? -3.321 6.827 20.103 1.00 31.28 110 THR A N 1
ATOM 799 C CA . THR A 1 110 ? -4.199 6.608 18.949 1.00 31.28 110 THR A CA 1
ATOM 800 C C . THR A 1 110 ? -3.471 7.056 17.680 1.00 31.28 110 THR A C 1
ATOM 802 O O . THR A 1 110 ? -3.596 8.180 17.196 1.00 31.28 110 THR A O 1
ATOM 805 N N . LEU A 1 111 ? -2.619 6.180 17.156 1.00 34.81 111 LEU A N 1
ATOM 806 C CA . LEU A 1 111 ? -1.834 6.445 15.962 1.00 34.81 111 LEU A CA 1
ATOM 807 C C . LEU A 1 111 ? -2.725 6.265 14.734 1.00 34.81 111 LEU A C 1
ATOM 809 O O . LEU A 1 111 ? -3.267 5.190 14.489 1.00 34.81 111 LEU A O 1
ATOM 813 N N . LEU A 1 112 ? -2.883 7.347 13.968 1.00 39.16 112 LEU A N 1
ATOM 814 C CA . LEU A 1 112 ? -3.498 7.331 12.640 1.00 39.16 112 LEU A CA 1
ATOM 815 C C . LEU A 1 112 ? -2.908 6.173 11.810 1.00 39.16 112 LEU A C 1
ATOM 817 O O . LEU A 1 112 ? -1.681 6.143 11.657 1.00 39.16 112 LEU A O 1
ATOM 821 N N . PRO A 1 113 ? -3.725 5.269 11.232 1.00 54.94 113 PRO A N 1
ATOM 822 C CA . PRO A 1 113 ? -3.205 4.258 10.324 1.00 54.94 113 PRO A CA 1
ATOM 823 C C . PRO A 1 113 ? -2.494 4.949 9.156 1.00 54.94 113 PRO A C 1
ATOM 825 O O . PRO A 1 113 ? -2.985 5.920 8.572 1.00 54.94 113 PRO A O 1
ATOM 828 N N . LEU A 1 114 ? -1.282 4.488 8.856 1.00 64.56 114 LEU A N 1
ATOM 829 C CA . LEU A 1 114 ? -0.497 4.980 7.734 1.00 64.56 114 LEU A CA 1
ATOM 830 C C . LEU A 1 114 ? -1.227 4.628 6.431 1.00 64.56 114 LEU A C 1
ATOM 832 O O . LEU A 1 114 ? -1.249 3.475 6.034 1.00 64.56 114 LEU A O 1
ATOM 836 N N . TYR A 1 115 ? -1.797 5.620 5.747 1.00 71.62 115 TYR A N 1
ATOM 837 C CA . TYR A 1 115 ? -2.369 5.427 4.413 1.00 71.62 115 TYR A CA 1
ATOM 838 C C . TYR A 1 115 ? -1.302 5.601 3.327 1.00 71.62 115 TYR A C 1
ATOM 840 O O . TYR A 1 115 ? -0.522 6.564 3.353 1.00 71.62 115 TYR A O 1
ATOM 848 N N . LEU A 1 116 ? -1.296 4.689 2.356 1.00 74.81 116 LEU A N 1
ATOM 849 C CA . LEU A 1 116 ? -0.514 4.785 1.129 1.00 74.81 116 LEU A CA 1
ATOM 850 C C . LEU A 1 116 ? -1.473 4.927 -0.052 1.00 74.81 116 LEU A C 1
ATOM 852 O O . LEU A 1 116 ? -2.321 4.073 -0.268 1.00 74.81 116 LEU A O 1
ATOM 856 N N . ASP A 1 117 ? -1.324 6.004 -0.819 1.00 76.94 117 ASP A N 1
ATOM 857 C CA . ASP A 1 117 ? -2.129 6.231 -2.017 1.00 76.94 117 ASP A CA 1
ATOM 858 C C . ASP A 1 117 ? -1.757 5.208 -3.116 1.00 76.94 117 ASP A C 1
ATOM 860 O O . ASP A 1 117 ? -0.592 5.201 -3.547 1.00 76.94 117 ASP A O 1
ATOM 864 N N . PRO A 1 118 ? -2.712 4.379 -3.601 1.00 81.06 118 PRO A N 1
ATOM 865 C CA . PRO A 1 118 ? -2.492 3.385 -4.654 1.00 81.06 118 PRO A CA 1
ATOM 866 C C . PRO A 1 118 ? -1.962 3.941 -5.977 1.00 81.06 118 PRO A C 1
ATOM 868 O O . PRO A 1 118 ? -1.457 3.179 -6.803 1.00 81.06 118 PRO A O 1
ATOM 871 N N . MET A 1 119 ? -2.067 5.253 -6.190 1.00 81.62 119 MET A N 1
ATOM 872 C CA . MET A 1 119 ? -1.563 5.952 -7.371 1.00 81.62 119 MET A CA 1
ATOM 873 C C . MET A 1 119 ? -0.128 6.459 -7.202 1.00 81.62 119 MET A C 1
ATOM 875 O O . MET A 1 119 ? 0.343 7.273 -7.992 1.00 81.62 119 MET A O 1
ATOM 879 N N . THR A 1 120 ? 0.599 5.987 -6.186 1.00 84.75 120 THR A N 1
ATOM 880 C CA . THR A 1 120 ? 1.981 6.406 -5.934 1.00 84.75 120 THR A CA 1
ATOM 881 C C . THR A 1 120 ? 2.989 5.289 -6.154 1.00 84.75 120 THR A C 1
ATOM 883 O O . THR A 1 120 ? 2.742 4.115 -5.884 1.00 84.75 120 THR A O 1
ATOM 886 N N . LYS A 1 121 ? 4.205 5.698 -6.526 1.00 89.81 121 LYS A N 1
ATOM 887 C CA . LYS A 1 121 ? 5.400 4.844 -6.548 1.00 89.81 121 LYS A CA 1
ATOM 888 C C . LYS A 1 121 ? 5.618 4.105 -5.231 1.00 89.81 121 LYS A C 1
ATOM 890 O O . LYS A 1 121 ? 5.960 2.928 -5.197 1.00 89.81 121 LYS A O 1
ATOM 895 N N . LEU A 1 122 ? 5.394 4.821 -4.132 1.00 90.19 122 LEU A N 1
ATOM 896 C CA . LEU A 1 122 ? 5.574 4.304 -2.785 1.00 90.19 122 LEU A CA 1
ATOM 897 C C . LEU A 1 122 ? 4.666 3.097 -2.519 1.00 90.19 122 LEU A C 1
ATOM 899 O O . LEU A 1 122 ? 5.121 2.124 -1.925 1.00 90.19 122 LEU A O 1
ATOM 903 N N . PHE A 1 123 ? 3.418 3.150 -2.995 1.00 91.12 123 PHE A N 1
ATOM 904 C CA . PHE A 1 123 ? 2.480 2.040 -2.885 1.00 91.12 123 PHE A CA 1
ATOM 905 C C . PHE A 1 123 ? 2.903 0.842 -3.735 1.00 91.12 123 PHE A C 1
ATOM 907 O O . PHE A 1 123 ? 2.927 -0.267 -3.214 1.00 91.12 123 PHE A O 1
ATOM 914 N N . LEU A 1 124 ? 3.307 1.042 -4.997 1.00 94.50 124 LEU A N 1
ATOM 915 C CA . LEU A 1 124 ? 3.787 -0.065 -5.837 1.00 94.50 124 LEU A CA 1
ATOM 916 C C . LEU A 1 124 ? 4.991 -0.777 -5.200 1.00 94.50 124 LEU A C 1
ATOM 918 O O . LEU A 1 124 ? 5.016 -2.004 -5.150 1.00 94.50 124 LEU A O 1
ATOM 922 N N . VAL A 1 125 ? 5.959 -0.025 -4.659 1.00 97.38 125 VAL A N 1
ATOM 923 C CA . VAL A 1 125 ? 7.105 -0.609 -3.936 1.00 97.38 125 VAL A CA 1
ATOM 924 C C . VAL A 1 125 ? 6.647 -1.393 -2.714 1.00 97.38 125 VAL A C 1
ATOM 926 O O . VAL A 1 125 ? 7.094 -2.522 -2.528 1.00 97.38 125 VAL A O 1
ATOM 929 N N . ALA A 1 126 ? 5.754 -0.827 -1.898 1.00 96.56 126 ALA A N 1
ATOM 930 C CA . ALA A 1 126 ? 5.222 -1.512 -0.724 1.00 96.56 126 ALA A CA 1
ATOM 931 C C . ALA A 1 126 ? 4.492 -2.809 -1.109 1.00 96.56 126 ALA A C 1
ATOM 933 O O . ALA A 1 126 ? 4.739 -3.849 -0.504 1.00 96.56 126 ALA A O 1
ATOM 934 N N . LEU A 1 127 ? 3.663 -2.771 -2.156 1.00 96.69 127 LEU A N 1
ATOM 935 C CA . LEU A 1 127 ? 2.930 -3.926 -2.664 1.00 96.69 127 LEU A CA 1
ATOM 936 C C . LEU A 1 127 ? 3.871 -5.015 -3.187 1.00 96.69 127 LEU A C 1
ATOM 938 O O . LEU A 1 127 ? 3.709 -6.174 -2.822 1.00 96.69 127 LEU A O 1
ATOM 942 N N . MET A 1 128 ? 4.886 -4.661 -3.982 1.00 97.62 128 MET A N 1
ATOM 943 C CA . MET A 1 128 ? 5.895 -5.618 -4.456 1.00 97.62 128 MET A CA 1
ATOM 944 C C . MET A 1 128 ? 6.697 -6.234 -3.310 1.00 97.62 128 MET A C 1
ATOM 946 O O . MET A 1 128 ? 7.003 -7.423 -3.350 1.00 97.62 128 MET A O 1
ATOM 950 N N . TRP A 1 129 ? 6.999 -5.451 -2.276 1.00 97.88 129 TRP A N 1
ATOM 951 C CA . TRP A 1 129 ? 7.733 -5.930 -1.111 1.00 97.88 129 TRP A CA 1
ATOM 952 C C . TRP A 1 129 ? 6.902 -6.892 -0.251 1.00 97.88 129 TRP A C 1
ATOM 954 O O . TRP A 1 129 ? 7.418 -7.914 0.190 1.00 97.88 129 TRP A O 1
ATOM 964 N N . CYS A 1 130 ? 5.606 -6.608 -0.077 1.00 96.12 130 CYS A N 1
ATOM 965 C CA . CYS A 1 130 ? 4.675 -7.449 0.684 1.00 96.12 130 CYS A CA 1
ATOM 966 C C . CYS A 1 130 ? 4.183 -8.675 -0.103 1.00 96.12 130 CYS A C 1
ATOM 968 O O . CYS A 1 130 ? 3.708 -9.640 0.495 1.00 96.12 130 CYS A O 1
ATOM 970 N N . ARG A 1 13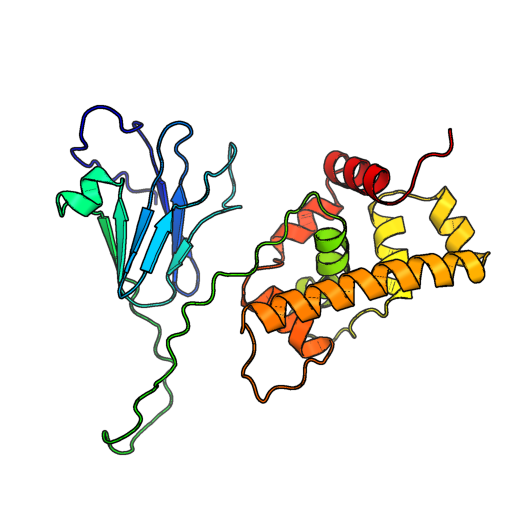1 ? 4.274 -8.649 -1.440 1.00 95.69 131 ARG A N 1
ATOM 971 C CA . ARG A 1 131 ? 3.663 -9.635 -2.342 1.00 95.69 131 ARG A CA 1
ATOM 972 C C . ARG A 1 131 ? 3.922 -11.096 -1.951 1.00 95.69 131 ARG A C 1
ATOM 974 O O . ARG A 1 131 ? 2.944 -11.841 -1.955 1.00 95.69 131 ARG A O 1
ATOM 981 N N . PRO A 1 132 ? 5.147 -11.541 -1.602 1.00 94.75 132 PRO A N 1
ATOM 982 C CA . PRO A 1 132 ? 5.360 -12.948 -1.264 1.00 94.75 132 PRO A CA 1
ATOM 983 C C . PRO A 1 132 ? 4.547 -13.406 -0.059 1.00 94.75 132 PRO A C 1
ATOM 985 O O . PRO A 1 132 ? 3.970 -14.481 -0.110 1.00 94.75 132 PRO A O 1
ATOM 988 N N . TRP A 1 133 ? 4.429 -12.579 0.980 1.00 92.19 133 TRP A N 1
ATOM 989 C CA . TRP A 1 133 ? 3.685 -12.928 2.196 1.00 92.19 133 TRP A CA 1
ATOM 990 C C . TRP A 1 133 ? 2.174 -12.731 2.053 1.00 92.19 133 TRP A C 1
ATOM 992 O O . TRP A 1 133 ? 1.394 -13.368 2.750 1.00 92.19 133 TRP A O 1
ATOM 1002 N N . LEU A 1 134 ? 1.737 -11.892 1.109 1.00 84.38 134 LEU A N 1
ATOM 1003 C CA . LEU A 1 134 ? 0.324 -11.808 0.731 1.00 84.38 134 LEU A CA 1
ATOM 1004 C C . LEU A 1 134 ? -0.144 -13.047 -0.048 1.00 84.38 134 LEU A C 1
ATOM 1006 O O . LEU A 1 134 ? -1.311 -13.416 0.045 1.00 84.38 134 LEU A O 1
ATOM 1010 N N . ILE A 1 135 ? 0.749 -13.666 -0.830 1.00 87.00 135 ILE A N 1
ATOM 1011 C CA . ILE A 1 135 ? 0.477 -14.901 -1.585 1.00 87.00 135 ILE A CA 1
ATOM 1012 C C . ILE A 1 135 ? 0.661 -16.137 -0.698 1.00 87.00 135 ILE A C 1
ATOM 1014 O O . ILE A 1 135 ? -0.130 -17.074 -0.784 1.00 87.00 135 ILE A O 1
ATOM 1018 N N . ASP A 1 136 ? 1.690 -16.131 0.147 1.00 86.19 136 ASP A N 1
ATOM 1019 C CA . ASP A 1 136 ? 2.017 -17.180 1.108 1.00 86.19 136 ASP A CA 1
ATOM 1020 C C . ASP A 1 136 ? 1.957 -16.628 2.546 1.00 86.19 136 ASP A C 1
ATOM 1022 O O . ASP A 1 136 ? 2.980 -16.193 3.088 1.00 86.19 136 ASP A O 1
ATOM 1026 N N . PRO A 1 137 ? 0.774 -16.661 3.195 1.00 76.44 137 PRO A N 1
ATOM 1027 C CA . PRO A 1 137 ? 0.606 -16.179 4.566 1.00 76.44 137 PRO A CA 1
ATOM 1028 C C . PRO A 1 137 ? 1.381 -16.985 5.614 1.00 76.44 137 PRO A C 1
ATOM 1030 O O . PRO A 1 137 ? 1.456 -16.561 6.763 1.00 76.44 137 PRO A O 1
ATOM 1033 N N . ALA A 1 138 ? 1.936 -18.149 5.253 1.00 76.75 138 ALA A N 1
ATOM 1034 C CA . ALA A 1 138 ? 2.821 -18.902 6.136 1.00 76.75 138 ALA A CA 1
ATOM 1035 C C . ALA A 1 138 ? 4.245 -18.312 6.186 1.00 76.75 138 ALA A C 1
ATOM 1037 O O . ALA A 1 138 ? 5.088 -18.840 6.910 1.00 76.75 138 ALA A O 1
ATOM 1038 N N . GLU A 1 139 ? 4.508 -17.228 5.440 1.00 84.31 139 GLU A N 1
ATOM 1039 C CA . GLU A 1 139 ? 5.771 -16.478 5.417 1.00 84.31 139 GLU A CA 1
ATOM 1040 C C . GLU A 1 139 ? 6.997 -17.362 5.118 1.00 84.31 139 GLU A C 1
ATOM 1042 O O . GLU A 1 139 ? 8.110 -17.097 5.574 1.00 84.31 139 GLU A O 1
ATOM 1047 N N . THR A 1 140 ? 6.810 -18.434 4.341 1.00 83.06 140 THR A N 1
ATOM 1048 C CA . THR A 1 140 ? 7.900 -19.370 4.018 1.00 83.06 140 THR A CA 1
ATOM 1049 C C . THR A 1 140 ? 8.793 -18.844 2.899 1.00 83.06 140 THR A C 1
ATOM 1051 O O . THR A 1 140 ? 9.964 -19.217 2.791 1.00 83.06 140 THR A O 1
ATOM 1054 N N . SER A 1 141 ? 8.254 -17.938 2.082 1.00 83.31 141 SER A N 1
ATOM 1055 C CA . SER A 1 141 ? 8.985 -17.253 1.020 1.00 83.31 141 SER A CA 1
ATOM 1056 C C . SER A 1 141 ? 9.831 -16.096 1.576 1.00 83.31 141 SER A C 1
ATOM 1058 O O . SER A 1 141 ? 9.312 -15.271 2.336 1.00 83.31 141 SER A O 1
ATOM 1060 N N . PRO A 1 142 ? 11.116 -15.973 1.186 1.00 91.94 142 PRO A N 1
ATOM 1061 C CA . PRO A 1 142 ? 11.943 -14.847 1.604 1.00 91.94 142 PRO A CA 1
ATOM 1062 C C . PRO A 1 142 ? 11.422 -13.533 1.010 1.00 91.94 142 PRO A C 1
ATOM 1064 O O . PRO A 1 142 ? 10.875 -13.504 -0.096 1.00 91.94 142 PRO A O 1
ATOM 1067 N N . LEU A 1 143 ? 11.635 -12.433 1.733 1.00 94.06 143 LEU A N 1
ATOM 1068 C CA . LEU A 1 143 ? 11.310 -11.104 1.226 1.00 94.06 143 LEU A CA 1
ATOM 1069 C C . LEU A 1 143 ? 12.250 -10.708 0.079 1.00 94.06 143 LEU A C 1
ATOM 1071 O O . LEU A 1 143 ? 13.452 -10.991 0.143 1.00 94.06 143 LEU A O 1
ATOM 1075 N N . PRO A 1 144 ? 11.725 -10.026 -0.954 1.00 96.56 144 PRO A N 1
ATOM 1076 C CA . PRO A 1 144 ? 12.502 -9.676 -2.122 1.00 96.56 144 PRO A CA 1
ATOM 1077 C C . PRO A 1 144 ? 13.492 -8.567 -1.777 1.00 96.56 144 PRO A C 1
ATOM 1079 O O . PRO A 1 144 ? 13.176 -7.607 -1.067 1.00 96.56 144 PRO A O 1
ATOM 1082 N N . ARG A 1 145 ? 14.699 -8.666 -2.325 1.00 96.19 145 ARG A N 1
ATOM 1083 C CA . ARG A 1 145 ? 15.702 -7.603 -2.239 1.00 96.19 145 ARG A CA 1
ATOM 1084 C C . ARG A 1 145 ? 15.331 -6.443 -3.154 1.00 96.19 145 ARG A C 1
ATOM 1086 O O . ARG A 1 145 ? 14.567 -6.576 -4.105 1.00 96.19 145 ARG A O 1
ATOM 1093 N N . THR A 1 146 ? 15.955 -5.294 -2.929 1.00 96.50 146 THR A N 1
ATOM 1094 C CA . THR A 1 146 ? 15.702 -4.071 -3.699 1.00 96.50 146 THR A CA 1
ATOM 1095 C C . THR A 1 146 ? 15.754 -4.242 -5.229 1.00 96.50 146 THR A C 1
ATOM 1097 O O . THR A 1 146 ? 14.851 -3.737 -5.898 1.00 96.50 146 THR A O 1
ATOM 1100 N N . PRO A 1 147 ? 16.732 -4.968 -5.815 1.00 96.00 147 PRO A N 1
ATOM 1101 C CA . PRO A 1 147 ? 16.746 -5.215 -7.259 1.00 96.00 147 PRO A CA 1
ATOM 1102 C C . PRO A 1 147 ? 15.592 -6.113 -7.729 1.00 96.00 147 PRO A C 1
ATOM 1104 O O . PRO A 1 147 ? 15.066 -5.919 -8.819 1.00 96.00 147 PRO A O 1
ATOM 1107 N N . GLU A 1 148 ? 15.169 -7.073 -6.907 1.00 97.19 148 GLU A N 1
ATOM 1108 C CA . GLU A 1 148 ? 14.059 -7.985 -7.214 1.00 97.19 148 GLU A CA 1
ATOM 1109 C C . GLU A 1 148 ? 12.716 -7.245 -7.177 1.00 97.19 148 GLU A C 1
ATOM 1111 O O . GLU A 1 148 ? 11.864 -7.471 -8.036 1.00 97.19 148 GLU A O 1
ATOM 1116 N N . ILE A 1 149 ? 12.554 -6.297 -6.245 1.00 97.06 149 ILE A N 1
ATOM 1117 C CA . ILE A 1 149 ? 11.406 -5.379 -6.199 1.00 97.06 149 ILE A CA 1
ATOM 1118 C C . ILE A 1 149 ? 11.369 -4.507 -7.460 1.00 97.06 149 ILE A C 1
ATOM 1120 O O . ILE A 1 149 ? 10.315 -4.384 -8.081 1.00 97.06 149 ILE A O 1
ATOM 1124 N N . ALA A 1 150 ? 12.508 -3.923 -7.856 1.00 94.75 150 ALA A N 1
ATOM 1125 C CA . ALA A 1 150 ? 12.600 -3.102 -9.064 1.00 94.75 150 ALA A CA 1
ATOM 1126 C C . ALA A 1 150 ? 12.231 -3.904 -10.323 1.00 94.75 150 ALA A C 1
ATOM 1128 O O . ALA A 1 150 ? 11.411 -3.457 -11.121 1.00 94.75 150 ALA A O 1
ATOM 1129 N N . ARG A 1 151 ? 12.778 -5.118 -10.459 1.00 95.19 151 ARG A N 1
ATOM 1130 C CA . ARG A 1 151 ? 12.468 -6.038 -11.559 1.00 95.19 151 ARG A CA 1
ATOM 1131 C C . ARG A 1 151 ? 10.986 -6.417 -11.592 1.00 95.19 151 ARG A C 1
ATOM 1133 O O . ARG A 1 151 ? 10.356 -6.303 -12.635 1.00 95.19 151 ARG A O 1
ATOM 1140 N N . SER A 1 152 ? 10.417 -6.787 -10.443 1.00 94.81 152 SER A N 1
ATOM 1141 C CA . SER A 1 152 ? 8.996 -7.147 -10.329 1.00 94.81 152 SER A CA 1
ATOM 1142 C C . SER A 1 152 ? 8.075 -5.984 -10.704 1.00 94.81 152 SER A C 1
ATOM 1144 O O . SER A 1 152 ? 7.041 -6.194 -11.333 1.00 94.81 152 SER A O 1
ATOM 1146 N N . ALA A 1 153 ? 8.450 -4.751 -10.346 1.00 93.25 153 ALA A N 1
ATOM 1147 C CA . ALA A 1 153 ? 7.706 -3.561 -10.738 1.00 93.25 153 ALA A CA 1
ATOM 1148 C C . ALA A 1 153 ? 7.701 -3.378 -12.266 1.00 93.25 153 ALA A C 1
ATOM 1150 O O . ALA A 1 153 ? 6.630 -3.174 -12.828 1.00 93.25 153 ALA A O 1
ATOM 1151 N N . LEU A 1 154 ? 8.855 -3.524 -12.934 1.00 92.56 154 LEU A N 1
ATOM 1152 C CA . LEU A 1 154 ? 8.955 -3.455 -14.401 1.00 92.56 154 LEU A CA 1
ATOM 1153 C C . LEU A 1 154 ? 8.116 -4.540 -15.095 1.00 92.56 154 LEU A C 1
ATOM 1155 O O . LEU A 1 154 ? 7.419 -4.252 -16.068 1.00 92.56 154 LEU A O 1
ATOM 1159 N N . GLU A 1 155 ? 8.164 -5.773 -14.581 1.00 93.19 155 GLU A N 1
ATOM 1160 C CA . GLU A 1 155 ? 7.393 -6.907 -15.106 1.00 93.19 155 GLU A CA 1
ATOM 1161 C C . GLU A 1 155 ? 5.880 -6.652 -15.027 1.00 93.19 155 GLU A C 1
ATOM 1163 O O . GLU A 1 155 ? 5.168 -6.874 -16.005 1.00 93.19 155 GLU A O 1
ATOM 1168 N N . VAL A 1 156 ? 5.385 -6.152 -13.889 1.00 91.50 156 VAL A N 1
ATOM 1169 C CA . VAL A 1 156 ? 3.952 -5.883 -13.692 1.00 91.50 156 VAL A CA 1
ATOM 1170 C C . VAL A 1 156 ? 3.474 -4.689 -14.514 1.00 91.50 156 VAL A C 1
ATOM 1172 O O . VAL A 1 156 ? 2.372 -4.728 -15.059 1.00 91.50 156 VAL A O 1
ATOM 1175 N N . THR A 1 157 ? 4.271 -3.621 -14.610 1.00 89.69 157 THR A N 1
ATOM 1176 C CA . THR A 1 157 ? 3.863 -2.427 -15.365 1.00 89.69 157 THR A CA 1
ATOM 1177 C C . THR A 1 157 ? 4.002 -2.597 -16.877 1.00 89.69 157 THR A C 1
ATOM 1179 O O . THR A 1 157 ? 3.658 -1.680 -17.610 1.00 89.69 157 THR A O 1
ATOM 1182 N N . GLY A 1 158 ? 4.489 -3.746 -17.363 1.00 86.19 158 GLY A N 1
ATOM 1183 C CA . GLY A 1 158 ? 4.651 -4.006 -18.797 1.00 86.19 158 GLY A CA 1
ATOM 1184 C C . GLY A 1 158 ? 5.802 -3.226 -19.439 1.00 86.19 158 GLY A C 1
ATOM 1185 O O . GLY A 1 158 ? 5.835 -3.057 -20.658 1.00 86.19 158 GLY A O 1
ATOM 1186 N N . ALA A 1 159 ? 6.770 -2.779 -18.638 1.00 86.75 159 ALA A N 1
ATOM 1187 C CA . ALA A 1 159 ? 7.901 -1.965 -19.071 1.00 86.75 159 ALA A CA 1
ATOM 1188 C C . ALA A 1 159 ? 9.011 -2.824 -19.719 1.00 86.75 159 ALA A C 1
ATOM 1190 O O . ALA A 1 159 ? 10.163 -2.844 -19.284 1.00 86.75 159 ALA A O 1
ATOM 1191 N N . TYR A 1 160 ? 8.666 -3.588 -20.762 1.00 80.81 160 TYR A N 1
ATOM 1192 C CA . TYR A 1 160 ? 9.532 -4.634 -21.331 1.00 80.81 160 TYR A CA 1
ATOM 1193 C C . TYR A 1 160 ? 10.875 -4.114 -21.860 1.00 80.81 160 TYR A C 1
ATOM 1195 O O . TYR A 1 160 ? 11.909 -4.752 -21.669 1.00 80.81 160 TYR A O 1
ATOM 1203 N N . HIS A 1 161 ? 10.879 -2.935 -22.485 1.00 83.12 161 HIS A N 1
ATOM 1204 C CA . HIS A 1 161 ? 12.097 -2.308 -23.004 1.00 83.12 161 HIS A CA 1
ATOM 1205 C C . HIS A 1 161 ? 13.091 -1.947 -21.885 1.00 83.12 161 HIS A C 1
ATOM 1207 O O . HIS A 1 161 ? 14.307 -2.042 -22.057 1.00 83.12 161 HIS A O 1
ATOM 1213 N N . GLU A 1 162 ? 12.581 -1.582 -20.711 1.00 87.44 162 GLU A N 1
ATOM 1214 C CA . GLU A 1 162 ? 13.390 -1.283 -19.532 1.00 87.44 162 GLU A CA 1
ATOM 1215 C C . GLU A 1 162 ? 13.783 -2.538 -18.772 1.00 87.44 162 GLU A C 1
ATOM 1217 O O . GLU A 1 162 ? 14.868 -2.562 -18.200 1.00 87.44 162 GLU A O 1
ATOM 1222 N N . LEU A 1 163 ? 12.965 -3.592 -18.815 1.00 89.50 163 LEU A N 1
ATOM 1223 C CA . LEU A 1 163 ? 13.314 -4.899 -18.266 1.00 89.50 163 LEU A CA 1
ATOM 1224 C C . LEU A 1 163 ? 14.525 -5.499 -18.994 1.00 89.50 163 LEU A C 1
ATOM 1226 O O . LEU A 1 163 ? 15.494 -5.898 -18.352 1.00 89.50 163 LEU A O 1
ATOM 1230 N N . GLU A 1 164 ? 14.535 -5.470 -20.332 1.00 88.44 164 GLU A N 1
ATOM 1231 C CA . GLU A 1 164 ? 15.702 -5.909 -21.111 1.00 88.44 164 GLU A CA 1
ATOM 1232 C C . GLU A 1 164 ? 16.958 -5.097 -20.778 1.00 88.44 164 GLU A C 1
ATOM 1234 O O . GLU A 1 164 ? 18.063 -5.641 -20.686 1.00 88.44 164 GLU A O 1
ATOM 1239 N N . ARG A 1 165 ? 16.799 -3.781 -20.592 1.00 90.62 165 ARG A N 1
ATOM 1240 C CA . ARG A 1 165 ? 17.899 -2.905 -20.189 1.00 90.62 165 ARG A CA 1
ATOM 1241 C C . ARG A 1 165 ? 18.375 -3.223 -18.774 1.00 90.62 165 ARG A C 1
ATOM 1243 O O . ARG A 1 165 ? 19.578 -3.262 -18.551 1.00 90.62 165 ARG A O 1
ATOM 1250 N N . PHE A 1 166 ? 17.464 -3.470 -17.840 1.00 92.56 166 PHE A N 1
ATOM 1251 C CA . PHE A 1 166 ? 17.763 -3.824 -16.452 1.00 92.56 166 PHE A CA 1
ATOM 1252 C C . PHE A 1 166 ? 18.598 -5.099 -16.345 1.00 92.56 166 PHE A C 1
ATOM 1254 O O . PHE A 1 166 ? 19.541 -5.147 -15.556 1.00 92.56 166 PHE A O 1
ATOM 1261 N N . ASP A 1 167 ? 18.306 -6.095 -17.178 1.00 91.38 167 ASP A N 1
ATOM 1262 C CA . ASP A 1 167 ? 19.048 -7.355 -17.187 1.00 91.38 167 ASP A CA 1
ATOM 1263 C C . ASP A 1 167 ? 20.445 -7.218 -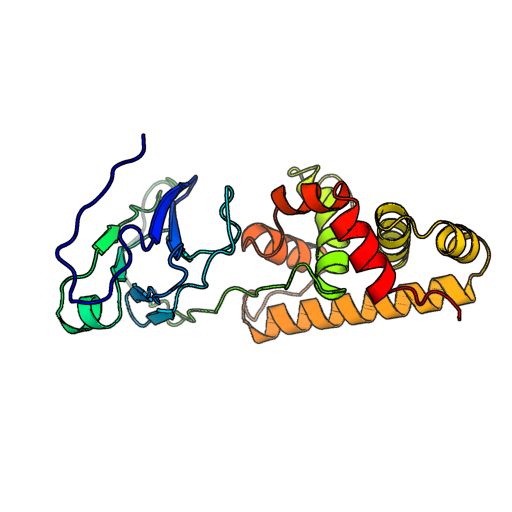17.828 1.00 91.38 167 ASP A C 1
ATOM 1265 O O . ASP A 1 167 ? 21.373 -7.935 -17.447 1.00 91.38 167 ASP A O 1
ATOM 1269 N N . ARG A 1 168 ? 20.626 -6.293 -18.786 1.00 93.94 168 ARG A N 1
ATOM 1270 C CA . ARG A 1 168 ? 21.882 -6.128 -19.550 1.00 93.94 168 ARG A CA 1
ATOM 1271 C C . ARG A 1 168 ? 22.820 -5.034 -19.030 1.00 93.94 168 ARG A C 1
ATOM 1273 O O . ARG A 1 168 ? 24.025 -5.139 -19.246 1.00 93.94 168 ARG A O 1
ATOM 1280 N N . ASP A 1 169 ? 22.298 -3.987 -18.393 1.00 94.81 169 ASP A N 1
ATOM 1281 C CA . ASP A 1 169 ? 23.038 -2.794 -17.956 1.00 94.81 169 ASP A CA 1
ATOM 1282 C C . ASP A 1 169 ? 23.090 -2.714 -16.414 1.00 94.81 169 ASP A C 1
ATOM 1284 O O . ASP A 1 169 ? 22.130 -2.261 -15.777 1.00 94.81 169 ASP A O 1
ATOM 1288 N N . PRO A 1 170 ? 24.219 -3.110 -15.785 1.00 94.75 170 PRO A N 1
ATOM 1289 C CA . PRO A 1 170 ? 24.373 -3.056 -14.334 1.00 94.75 170 PRO A CA 1
ATOM 1290 C C . PRO A 1 170 ? 24.211 -1.650 -13.750 1.00 94.75 170 PRO A C 1
ATOM 1292 O O . PRO A 1 170 ? 23.678 -1.514 -12.652 1.00 94.75 170 PRO A O 1
ATOM 1295 N N . ALA A 1 171 ? 24.620 -0.600 -14.470 1.00 94.12 171 ALA A N 1
ATOM 1296 C CA . ALA A 1 171 ? 24.513 0.769 -13.970 1.00 94.12 171 ALA A CA 1
ATOM 1297 C C . ALA A 1 171 ? 23.047 1.222 -13.916 1.00 94.12 171 ALA A C 1
ATOM 1299 O O . ALA A 1 171 ? 22.624 1.864 -12.951 1.00 94.12 171 ALA A O 1
ATOM 1300 N N . PHE A 1 172 ? 22.249 0.848 -14.921 1.00 92.31 172 PHE A N 1
ATOM 1301 C CA . PHE A 1 172 ? 20.807 1.087 -14.910 1.00 92.31 172 PHE A CA 1
ATOM 1302 C C . PHE A 1 172 ? 20.107 0.294 -13.799 1.00 92.31 172 PHE A C 1
ATOM 1304 O O . PHE A 1 172 ? 19.289 0.855 -13.063 1.00 92.31 172 PHE A O 1
ATOM 1311 N N . ARG A 1 173 ? 20.481 -0.978 -13.611 1.00 94.81 173 ARG A N 1
ATOM 1312 C CA . ARG A 1 173 ? 19.987 -1.812 -12.508 1.00 94.81 173 ARG A CA 1
ATOM 1313 C C . ARG A 1 173 ? 20.259 -1.185 -11.144 1.00 94.81 173 ARG A C 1
ATOM 1315 O O . ARG A 1 173 ? 19.355 -1.116 -10.307 1.00 94.81 173 ARG A O 1
ATOM 1322 N N . ASP A 1 174 ? 21.482 -0.720 -10.918 1.00 95.00 174 ASP A N 1
ATOM 1323 C CA . ASP A 1 174 ? 21.897 -0.135 -9.645 1.00 95.00 174 ASP A CA 1
ATOM 1324 C C . ASP A 1 174 ? 21.182 1.203 -9.393 1.00 95.00 174 ASP A C 1
ATOM 1326 O O . ASP A 1 174 ? 20.724 1.456 -8.278 1.00 95.00 174 ASP A O 1
ATOM 1330 N N . LEU A 1 175 ? 20.978 2.019 -10.436 1.00 93.25 175 LEU A N 1
ATOM 1331 C CA . LEU A 1 175 ? 20.200 3.258 -10.355 1.00 93.25 175 LEU A CA 1
ATOM 1332 C C . LEU A 1 175 ? 18.739 2.998 -9.955 1.00 93.25 175 LEU A C 1
ATOM 1334 O O . LEU A 1 175 ? 18.207 3.679 -9.074 1.00 93.25 175 LEU A O 1
ATOM 1338 N N . LEU A 1 176 ? 18.076 2.029 -10.592 1.00 91.75 176 LEU A N 1
ATOM 1339 C CA . LEU A 1 176 ? 16.688 1.695 -10.265 1.00 91.75 176 LEU A CA 1
ATOM 1340 C C . LEU A 1 176 ? 16.564 1.065 -8.879 1.00 91.75 176 LEU A C 1
ATOM 1342 O O . LEU A 1 176 ? 15.679 1.441 -8.107 1.00 91.75 176 LEU A O 1
ATOM 1346 N N . SER A 1 177 ? 17.497 0.185 -8.525 1.00 94.44 177 SER A N 1
ATOM 1347 C CA . SER A 1 177 ? 17.577 -0.386 -7.181 1.00 94.44 177 SER A CA 1
ATOM 1348 C C . SER A 1 177 ? 17.761 0.716 -6.134 1.00 94.44 177 SER A C 1
ATOM 1350 O O . SER A 1 177 ? 17.062 0.727 -5.126 1.00 94.44 177 SER A O 1
ATOM 1352 N N . ALA A 1 178 ? 18.617 1.711 -6.378 1.00 94.62 178 ALA A N 1
ATOM 1353 C CA . ALA A 1 178 ? 18.777 2.846 -5.473 1.00 94.62 178 ALA A CA 1
ATOM 1354 C C . ALA A 1 178 ? 17.470 3.641 -5.292 1.00 94.62 178 ALA A C 1
ATOM 1356 O O . ALA A 1 178 ? 17.118 3.987 -4.166 1.00 94.62 178 ALA A O 1
ATOM 1357 N N . ARG A 1 179 ? 16.695 3.871 -6.362 1.00 93.25 179 ARG A N 1
ATOM 1358 C CA . ARG A 1 179 ? 15.380 4.538 -6.264 1.00 93.25 179 ARG A CA 1
ATOM 1359 C C . ARG A 1 179 ? 14.397 3.755 -5.392 1.00 93.25 179 ARG A C 1
ATOM 1361 O O . ARG A 1 179 ? 13.738 4.339 -4.535 1.00 93.25 179 ARG A O 1
ATOM 1368 N N . VAL A 1 180 ? 14.318 2.437 -5.570 1.00 95.81 180 VAL A N 1
ATOM 1369 C CA . VAL A 1 180 ? 13.481 1.575 -4.720 1.00 95.81 180 VAL A CA 1
ATOM 1370 C C . VAL A 1 180 ? 13.963 1.603 -3.265 1.00 95.81 180 VAL A C 1
ATOM 1372 O O . VAL A 1 180 ? 13.137 1.701 -2.357 1.00 95.81 180 VAL A O 1
ATOM 1375 N N . ALA A 1 181 ? 15.279 1.604 -3.021 1.00 95.56 181 ALA A N 1
ATOM 1376 C CA . ALA A 1 181 ? 15.831 1.726 -1.670 1.00 95.56 181 ALA A CA 1
ATOM 1377 C C . ALA A 1 181 ? 15.388 3.025 -0.980 1.00 95.56 181 ALA A C 1
ATOM 1379 O O . ALA A 1 181 ? 15.053 3.003 0.204 1.00 95.56 181 ALA A O 1
ATOM 1380 N N . GLU A 1 182 ? 15.337 4.147 -1.703 1.00 95.06 182 GLU A N 1
ATOM 1381 C CA . GLU A 1 182 ? 14.819 5.408 -1.161 1.00 95.06 182 GLU A CA 1
ATOM 1382 C C . GLU A 1 182 ? 13.336 5.305 -0.780 1.00 95.06 182 GLU A C 1
ATOM 1384 O O . GLU A 1 182 ? 12.945 5.751 0.299 1.00 95.06 182 GLU A O 1
ATOM 1389 N N . HIS A 1 183 ? 12.506 4.641 -1.590 1.00 92.81 183 HIS A N 1
ATOM 1390 C CA . HIS A 1 183 ? 11.107 4.394 -1.229 1.00 92.81 183 HIS A CA 1
ATOM 1391 C C . HIS A 1 183 ? 10.971 3.513 0.021 1.00 92.81 183 HIS A C 1
ATOM 1393 O O . HIS A 1 183 ? 10.169 3.827 0.900 1.00 92.81 183 HIS A O 1
ATOM 1399 N N . ILE A 1 184 ? 11.800 2.476 0.163 1.00 96.31 184 ILE A N 1
ATOM 1400 C CA . ILE A 1 184 ? 11.853 1.645 1.377 1.00 96.31 184 ILE A CA 1
ATOM 1401 C C . ILE A 1 184 ? 12.257 2.479 2.602 1.00 96.31 184 ILE A C 1
ATOM 1403 O O . ILE A 1 184 ? 11.633 2.364 3.659 1.00 96.31 184 ILE A O 1
ATOM 1407 N N . LYS A 1 185 ? 13.257 3.363 2.480 1.00 93.06 185 LYS A N 1
ATOM 1408 C CA . LYS A 1 185 ? 13.638 4.291 3.563 1.00 93.06 185 LYS A CA 1
ATOM 1409 C C . LYS A 1 185 ? 12.474 5.204 3.954 1.00 93.06 185 LYS A C 1
ATOM 1411 O O . LYS A 1 185 ? 12.227 5.405 5.143 1.00 93.06 185 LYS A O 1
ATOM 1416 N N . VAL A 1 186 ? 11.732 5.721 2.973 1.00 91.38 186 VAL A N 1
ATOM 1417 C CA . VAL A 1 186 ? 10.539 6.548 3.209 1.00 91.38 186 VAL A CA 1
ATOM 1418 C C . VAL A 1 186 ? 9.437 5.756 3.922 1.00 91.38 186 VAL A C 1
ATOM 1420 O O . VAL A 1 186 ? 8.830 6.296 4.846 1.00 91.38 186 VAL A O 1
ATOM 1423 N N . LEU A 1 187 ? 9.193 4.491 3.554 1.00 88.06 187 LEU A N 1
ATOM 1424 C CA . LEU A 1 187 ? 8.234 3.616 4.247 1.00 88.06 187 LEU A CA 1
ATOM 1425 C C . LEU A 1 187 ? 8.622 3.405 5.711 1.00 88.06 187 LEU A C 1
ATOM 1427 O O . LEU A 1 187 ? 7.800 3.630 6.597 1.00 88.06 187 LEU A O 1
ATOM 1431 N N . ARG A 1 188 ? 9.886 3.054 5.975 1.00 90.56 188 ARG A N 1
ATOM 1432 C CA . ARG A 1 188 ? 10.405 2.874 7.342 1.00 90.56 188 ARG A CA 1
ATOM 1433 C C . ARG A 1 188 ? 10.203 4.118 8.187 1.00 90.56 188 ARG A C 1
ATOM 1435 O O . ARG A 1 188 ? 9.652 4.032 9.278 1.00 90.56 188 ARG A O 1
ATOM 1442 N N . ARG A 1 189 ? 10.584 5.279 7.651 1.00 85.69 189 ARG A N 1
ATOM 1443 C CA . ARG A 1 189 ? 10.390 6.561 8.329 1.00 85.69 189 ARG A CA 1
ATOM 1444 C C . ARG A 1 189 ? 8.914 6.829 8.614 1.00 85.69 189 ARG A C 1
ATOM 1446 O O . ARG A 1 189 ? 8.580 7.193 9.729 1.00 85.69 189 ARG A O 1
ATOM 1453 N N . LYS A 1 190 ? 8.022 6.601 7.644 1.00 79.19 190 LYS A N 1
ATOM 1454 C CA . LYS A 1 190 ? 6.572 6.767 7.835 1.00 79.19 190 LYS A CA 1
ATOM 1455 C C . LYS A 1 190 ? 6.013 5.844 8.921 1.00 79.19 190 LYS A C 1
ATOM 1457 O O . LYS A 1 190 ? 5.138 6.276 9.657 1.00 79.19 190 LYS A O 1
ATOM 1462 N N . ILE A 1 191 ? 6.509 4.614 9.030 1.00 79.31 191 ILE A N 1
ATOM 1463 C CA . ILE A 1 191 ? 6.126 3.663 10.085 1.00 79.31 191 ILE A CA 1
ATOM 1464 C C . ILE A 1 191 ? 6.608 4.152 11.457 1.00 79.31 191 ILE A C 1
ATOM 1466 O O . ILE A 1 191 ? 5.821 4.185 12.403 1.00 79.31 191 ILE A O 1
ATOM 1470 N N . SER A 1 192 ? 7.867 4.593 11.553 1.00 80.81 192 SER A N 1
ATOM 1471 C CA . SER A 1 192 ? 8.449 5.146 12.784 1.00 80.81 192 SER A CA 1
ATOM 1472 C C . SER A 1 192 ? 7.758 6.428 13.244 1.00 80.81 192 SER A C 1
ATOM 1474 O O . SER A 1 192 ? 7.356 6.520 14.398 1.00 80.81 192 SER A O 1
ATOM 1476 N N . ASP A 1 193 ? 7.575 7.397 12.343 1.00 74.62 193 ASP A N 1
ATOM 1477 C CA . ASP A 1 193 ? 6.956 8.699 12.632 1.00 74.62 193 ASP A CA 1
ATOM 1478 C C . ASP A 1 193 ? 5.497 8.542 13.096 1.00 74.62 193 ASP A C 1
ATOM 1480 O O . ASP A 1 193 ? 4.943 9.413 13.766 1.00 74.62 193 ASP A O 1
ATOM 1484 N N . ARG A 1 194 ? 4.861 7.425 12.725 1.00 66.75 194 ARG A N 1
ATOM 1485 C CA . ARG A 1 194 ? 3.502 7.054 13.122 1.00 66.75 194 ARG A CA 1
ATOM 1486 C C . ARG A 1 194 ? 3.467 6.083 14.293 1.00 66.75 194 ARG A C 1
ATOM 1488 O O . ARG A 1 194 ? 2.391 5.585 14.566 1.00 66.75 194 ARG A O 1
ATOM 1495 N N . GLY A 1 195 ? 4.591 5.789 14.947 1.00 66.25 195 GLY A N 1
ATOM 1496 C CA . GLY A 1 195 ? 4.650 4.944 16.144 1.00 66.25 195 GLY A CA 1
ATOM 1497 C C . GLY A 1 195 ? 4.071 3.535 15.975 1.00 66.25 195 GLY A C 1
ATOM 1498 O O . GLY A 1 195 ? 3.698 2.915 16.964 1.00 66.25 195 GLY A O 1
ATOM 1499 N N . LEU A 1 196 ? 3.977 3.011 14.746 1.00 65.31 196 LEU A N 1
ATOM 1500 C CA . LEU A 1 196 ? 3.332 1.714 14.467 1.00 65.31 196 LEU A CA 1
ATOM 1501 C C . LEU A 1 196 ? 4.142 0.508 14.977 1.00 65.31 196 LEU A C 1
ATOM 1503 O O . LEU A 1 196 ? 3.757 -0.640 14.796 1.00 65.31 196 LEU A O 1
ATOM 1507 N N . ILE A 1 197 ? 5.281 0.774 15.604 1.00 66.44 197 ILE A N 1
ATOM 1508 C CA . ILE A 1 197 ? 6.153 -0.194 16.252 1.00 66.44 197 ILE A CA 1
ATOM 1509 C C . ILE A 1 197 ? 6.409 0.267 17.683 1.00 66.44 197 ILE A C 1
ATOM 1511 O O . ILE A 1 197 ? 6.445 1.468 17.964 1.00 66.44 197 ILE A O 1
ATOM 1515 N N . ARG A 1 198 ? 6.656 -0.683 18.589 1.00 57.41 198 ARG A N 1
ATOM 1516 C CA . ARG A 1 198 ? 7.137 -0.342 19.931 1.00 57.41 198 ARG A CA 1
ATOM 1517 C C . ARG A 1 198 ? 8.515 0.318 19.824 1.00 57.41 198 ARG A C 1
ATOM 1519 O O . ARG A 1 198 ? 9.327 -0.072 18.985 1.00 57.41 198 ARG A O 1
ATOM 1526 N N . ALA A 1 199 ? 8.774 1.315 20.670 1.00 54.81 199 ALA A N 1
ATOM 1527 C CA . ALA A 1 199 ? 9.984 2.144 20.614 1.00 54.81 199 ALA A CA 1
ATOM 1528 C C . ALA A 1 199 ? 11.305 1.359 20.779 1.00 54.81 199 ALA A C 1
ATOM 1530 O O . ALA A 1 199 ? 12.369 1.862 20.430 1.00 54.81 199 ALA A O 1
ATOM 1531 N N . ASP A 1 200 ? 11.241 0.130 21.290 1.00 59.41 200 ASP A N 1
ATOM 1532 C CA . ASP A 1 200 ? 12.356 -0.793 21.518 1.00 59.41 200 ASP A CA 1
ATOM 1533 C C . ASP A 1 200 ? 12.577 -1.805 20.376 1.00 59.41 200 ASP A C 1
ATOM 1535 O O . ASP A 1 200 ? 13.558 -2.552 20.380 1.00 59.41 200 ASP A O 1
ATOM 1539 N N . THR A 1 201 ? 11.690 -1.845 19.378 1.00 70.69 201 THR A N 1
ATOM 1540 C CA . THR A 1 201 ? 11.737 -2.846 18.308 1.00 70.69 201 THR A CA 1
ATOM 1541 C C . THR A 1 201 ? 12.650 -2.404 17.166 1.00 70.69 201 THR A C 1
ATOM 1543 O O . THR A 1 201 ? 12.477 -1.341 16.566 1.00 70.69 201 THR A O 1
ATOM 1546 N N . ARG A 1 202 ? 13.610 -3.258 16.790 1.00 76.62 202 ARG A N 1
ATOM 1547 C CA . ARG A 1 202 ? 14.443 -3.036 15.601 1.00 76.62 202 ARG A CA 1
ATOM 1548 C C . ARG A 1 202 ? 13.609 -3.210 14.325 1.00 76.62 202 ARG A C 1
ATOM 1550 O O . ARG A 1 202 ? 13.063 -4.278 14.079 1.00 76.62 202 ARG A O 1
ATOM 1557 N N . LEU A 1 203 ? 13.595 -2.186 13.472 1.00 78.62 203 LEU A N 1
ATOM 1558 C CA . LEU A 1 203 ? 12.972 -2.215 12.142 1.00 78.62 203 LEU A CA 1
ATOM 1559 C C . LEU A 1 203 ? 13.785 -3.062 11.155 1.00 78.62 203 LEU A C 1
ATOM 1561 O O . LEU A 1 203 ? 14.565 -2.517 10.371 1.00 78.62 203 LEU A O 1
ATOM 1565 N N . SER A 1 204 ? 13.611 -4.383 11.184 1.00 88.81 204 SER A N 1
ATOM 1566 C CA . SER A 1 204 ? 14.043 -5.258 10.085 1.00 88.81 204 SER A CA 1
ATOM 1567 C C . SER A 1 204 ? 13.088 -5.154 8.887 1.00 88.81 204 SER A C 1
ATOM 1569 O O . SER A 1 204 ? 12.116 -4.398 8.920 1.00 88.81 204 SER A O 1
ATOM 1571 N N . ASP A 1 205 ? 13.396 -5.835 7.789 1.00 91.94 205 ASP A N 1
ATOM 1572 C CA . ASP A 1 205 ? 12.551 -5.874 6.587 1.00 91.94 205 ASP A CA 1
ATOM 1573 C C . ASP A 1 205 ? 11.250 -6.629 6.884 1.00 91.94 205 ASP A C 1
ATOM 1575 O O . ASP A 1 205 ? 10.162 -6.151 6.578 1.00 91.94 205 ASP A O 1
ATOM 1579 N N . GLU A 1 206 ? 11.377 -7.743 7.601 1.00 89.38 206 GLU A N 1
ATOM 1580 C CA . GLU A 1 206 ? 10.295 -8.602 8.081 1.00 89.38 206 GLU A CA 1
ATOM 1581 C C . GLU A 1 206 ? 9.311 -7.833 8.958 1.00 89.38 206 GLU A C 1
ATOM 1583 O O . GLU A 1 206 ? 8.106 -7.874 8.724 1.00 89.38 206 GLU A O 1
ATOM 1588 N N . VAL A 1 207 ? 9.821 -7.076 9.936 1.00 86.44 207 VAL A N 1
ATOM 1589 C CA . VAL A 1 207 ? 8.981 -6.267 10.833 1.00 86.44 207 VAL A CA 1
ATOM 1590 C C . VAL A 1 207 ? 8.211 -5.209 10.047 1.00 86.44 207 VAL A C 1
ATOM 1592 O O . VAL A 1 207 ? 7.032 -4.990 10.304 1.00 86.44 207 VAL A O 1
ATOM 1595 N N . VAL A 1 208 ? 8.851 -4.558 9.073 1.00 89.56 208 VAL A N 1
ATOM 1596 C CA . VAL A 1 208 ? 8.191 -3.537 8.248 1.00 89.56 208 VAL A CA 1
ATOM 1597 C C . VAL A 1 208 ? 7.078 -4.140 7.405 1.00 89.56 208 VAL A C 1
ATOM 1599 O O . VAL A 1 208 ? 5.967 -3.615 7.419 1.00 89.56 208 VAL A O 1
ATOM 1602 N N . VAL A 1 209 ? 7.360 -5.226 6.684 1.00 91.75 209 VAL A N 1
ATOM 1603 C CA . VAL A 1 209 ? 6.361 -5.894 5.842 1.00 91.75 209 VAL A CA 1
ATOM 1604 C C . VAL A 1 209 ? 5.202 -6.402 6.692 1.00 91.75 209 VAL A C 1
ATOM 1606 O O . VAL A 1 209 ? 4.046 -6.177 6.341 1.00 91.75 209 VAL A O 1
ATOM 1609 N N . ARG A 1 210 ? 5.491 -6.987 7.858 1.00 80.81 210 ARG A N 1
ATOM 1610 C CA . ARG A 1 210 ? 4.458 -7.435 8.789 1.00 80.81 210 ARG A CA 1
ATOM 1611 C C . ARG A 1 210 ? 3.574 -6.288 9.267 1.00 80.81 210 ARG A C 1
ATOM 1613 O O . ARG A 1 210 ? 2.361 -6.408 9.191 1.00 80.81 210 ARG A O 1
ATOM 1620 N N . VAL A 1 211 ? 4.153 -5.149 9.657 1.00 79.31 211 VAL A N 1
ATOM 1621 C CA . VAL A 1 211 ? 3.381 -3.951 10.036 1.00 79.31 211 VAL A CA 1
ATOM 1622 C C . VAL A 1 211 ? 2.505 -3.462 8.880 1.00 79.31 211 VAL A C 1
ATOM 1624 O O . VAL A 1 211 ? 1.345 -3.122 9.096 1.00 79.31 211 VAL A O 1
ATOM 1627 N N . LEU A 1 212 ? 3.026 -3.440 7.649 1.00 81.56 212 LEU A N 1
ATOM 1628 C CA . LEU A 1 212 ? 2.247 -3.027 6.478 1.00 81.56 212 LEU A CA 1
ATOM 1629 C C . LEU A 1 212 ? 1.027 -3.934 6.247 1.00 81.56 212 LEU A C 1
ATOM 1631 O O . LEU A 1 212 ? -0.044 -3.426 5.918 1.00 81.56 212 LEU A O 1
ATOM 1635 N N . ILE A 1 213 ? 1.168 -5.244 6.458 1.00 79.38 213 ILE A N 1
ATOM 1636 C CA . ILE A 1 213 ? 0.088 -6.219 6.263 1.00 79.38 213 ILE A CA 1
ATOM 1637 C C . ILE A 1 213 ? -0.882 -6.240 7.456 1.00 79.38 213 ILE A C 1
ATOM 1639 O O . ILE A 1 213 ? -2.088 -6.094 7.269 1.00 79.38 213 ILE A O 1
ATOM 1643 N N . GLU A 1 214 ? -0.381 -6.377 8.688 1.00 75.44 214 GLU A N 1
ATOM 1644 C CA . GLU A 1 214 ? -1.196 -6.499 9.909 1.00 75.44 214 GLU A CA 1
ATOM 1645 C C . GLU A 1 214 ? -2.052 -5.256 10.177 1.00 75.44 214 GLU A C 1
ATOM 1647 O O . GLU A 1 214 ? -3.176 -5.369 10.667 1.00 75.44 214 GLU A O 1
ATOM 1652 N N . HIS A 1 215 ? -1.551 -4.068 9.824 1.00 65.25 215 HIS A N 1
ATOM 1653 C CA . HIS A 1 215 ? -2.310 -2.821 9.936 1.00 65.25 215 HIS A CA 1
ATOM 1654 C C . HIS A 1 215 ? -3.191 -2.528 8.712 1.00 65.25 215 HIS A C 1
ATOM 1656 O O . HIS A 1 215 ? -3.797 -1.458 8.647 1.00 65.25 215 HIS A O 1
ATOM 1662 N N . GLY A 1 216 ? -3.265 -3.443 7.738 1.00 65.88 216 GLY A N 1
ATOM 1663 C CA . GLY A 1 216 ? -4.083 -3.286 6.535 1.00 65.88 216 GLY A CA 1
ATOM 1664 C C . GLY A 1 216 ? -3.643 -2.131 5.633 1.00 65.88 216 GLY A C 1
ATOM 1665 O O . GLY A 1 216 ? -4.459 -1.582 4.899 1.00 65.88 216 GLY A O 1
ATOM 1666 N N . ILE A 1 217 ? -2.369 -1.733 5.708 1.00 79.00 217 ILE A N 1
ATOM 1667 C CA . ILE A 1 217 ? -1.785 -0.677 4.868 1.00 79.00 217 ILE A CA 1
ATOM 1668 C C . ILE A 1 217 ? -1.592 -1.204 3.444 1.00 79.00 217 ILE A C 1
ATOM 1670 O O . ILE A 1 217 ? -1.810 -0.474 2.479 1.00 79.00 217 ILE A O 1
ATOM 1674 N N . ILE A 1 218 ? -1.183 -2.469 3.335 1.00 83.50 218 ILE A N 1
ATOM 1675 C CA . ILE A 1 218 ? -1.177 -3.261 2.108 1.00 83.50 218 ILE A CA 1
ATOM 1676 C C . ILE A 1 218 ? -1.918 -4.566 2.397 1.00 83.50 218 ILE A C 1
ATOM 1678 O O . ILE A 1 218 ? -1.666 -5.227 3.401 1.00 83.50 218 ILE A O 1
ATOM 1682 N N . THR A 1 219 ? -2.821 -4.954 1.508 1.00 80.50 219 THR A N 1
ATOM 1683 C CA . THR A 1 219 ? -3.728 -6.090 1.682 1.00 80.50 219 THR A CA 1
ATOM 1684 C C . THR A 1 219 ? -3.656 -7.057 0.505 1.00 80.50 219 THR A C 1
ATOM 1686 O O . THR A 1 219 ? -3.184 -6.722 -0.581 1.00 80.50 219 THR A O 1
ATOM 1689 N N . ALA A 1 220 ? -4.182 -8.271 0.686 1.00 76.94 220 ALA A N 1
ATOM 1690 C CA . ALA A 1 220 ? -4.267 -9.246 -0.402 1.00 76.94 220 ALA A CA 1
ATOM 1691 C C . ALA A 1 220 ? -5.157 -8.756 -1.562 1.00 76.94 220 ALA A C 1
ATOM 1693 O O . ALA A 1 220 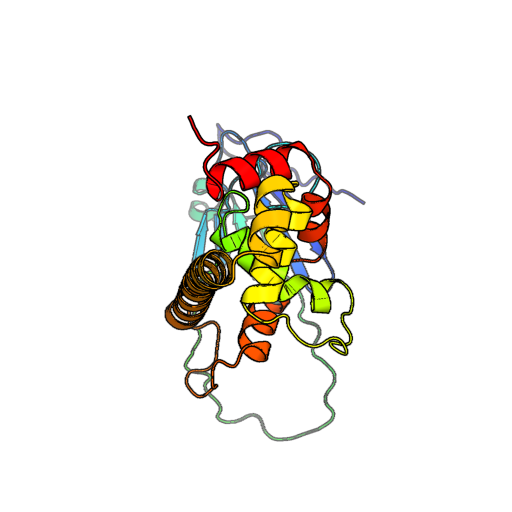? -4.881 -9.075 -2.716 1.00 76.94 220 ALA A O 1
ATOM 1694 N N . ALA A 1 221 ? -6.175 -7.931 -1.283 1.00 73.44 221 ALA A N 1
ATOM 1695 C CA . ALA A 1 221 ? -7.020 -7.324 -2.315 1.00 73.44 221 ALA A CA 1
ATOM 1696 C C . ALA A 1 221 ? -6.220 -6.391 -3.241 1.00 73.44 221 ALA A C 1
ATOM 1698 O O . ALA A 1 221 ? -6.526 -6.266 -4.427 1.00 73.44 221 ALA A O 1
ATOM 1699 N N . ASP A 1 222 ? -5.139 -5.786 -2.739 1.00 80.00 222 ASP A N 1
ATOM 1700 C CA . ASP A 1 222 ? -4.278 -4.925 -3.545 1.00 80.00 222 ASP A CA 1
ATOM 1701 C C . ASP A 1 222 ? -3.543 -5.681 -4.657 1.00 80.00 222 ASP A C 1
ATOM 1703 O O . ASP A 1 222 ? -3.209 -5.074 -5.675 1.00 80.00 222 ASP A O 1
ATOM 1707 N N . LEU A 1 223 ? -3.384 -7.006 -4.540 1.00 86.00 223 LEU A N 1
ATOM 1708 C CA . LEU A 1 223 ? -2.816 -7.844 -5.600 1.00 86.00 223 LEU A CA 1
ATOM 1709 C C . LEU A 1 223 ? -3.655 -7.824 -6.885 1.00 86.00 223 LEU A C 1
ATOM 1711 O O . LEU A 1 223 ? -3.090 -7.957 -7.970 1.00 86.00 223 LEU A O 1
ATOM 1715 N N . ALA A 1 224 ? -4.973 -7.611 -6.794 1.00 81.50 224 ALA A N 1
ATOM 1716 C CA . ALA A 1 224 ? -5.843 -7.542 -7.969 1.00 81.50 224 ALA A CA 1
ATOM 1717 C C . ALA A 1 224 ? -5.454 -6.387 -8.911 1.00 81.50 224 ALA A C 1
ATOM 1719 O O . ALA A 1 224 ? -5.589 -6.510 -10.128 1.00 81.50 224 ALA A O 1
ATOM 1720 N N . ARG A 1 225 ? -4.875 -5.301 -8.372 1.00 87.00 225 ARG A N 1
ATOM 1721 C CA . ARG A 1 225 ? -4.399 -4.151 -9.162 1.00 87.00 225 ARG A CA 1
ATOM 1722 C C . ARG A 1 225 ? -3.266 -4.515 -10.112 1.00 87.00 225 ARG A C 1
ATOM 1724 O O . ARG A 1 225 ? -3.159 -3.918 -11.173 1.00 87.00 225 ARG A O 1
ATOM 1731 N N . LEU A 1 226 ? -2.463 -5.526 -9.773 1.00 90.25 226 LEU A N 1
ATOM 1732 C CA . LEU A 1 226 ? -1.378 -6.014 -10.634 1.00 90.25 226 LEU A CA 1
ATOM 1733 C C . LEU A 1 226 ? -1.900 -6.638 -11.936 1.00 90.25 226 LEU A C 1
ATOM 1735 O O . LEU A 1 226 ? -1.130 -6.837 -12.868 1.00 90.25 226 LEU A O 1
ATOM 1739 N N . SER A 1 227 ? -3.193 -6.974 -11.980 1.00 87.12 227 SER A N 1
ATOM 1740 C CA . SER A 1 227 ? -3.875 -7.502 -13.163 1.00 87.12 227 SER A CA 1
ATOM 1741 C C . SER A 1 227 ? -4.753 -6.457 -13.863 1.00 87.12 227 SER A C 1
ATOM 1743 O O . SER A 1 227 ? -5.346 -6.782 -14.887 1.00 87.12 227 SER A O 1
ATOM 1745 N N . ASP A 1 228 ? -4.853 -5.227 -13.340 1.00 88.62 228 ASP A N 1
ATOM 1746 C CA . ASP A 1 228 ? -5.606 -4.127 -13.954 1.00 88.62 228 ASP A CA 1
ATOM 1747 C C . ASP A 1 228 ? -4.714 -3.371 -14.959 1.00 88.62 228 ASP A C 1
ATOM 1749 O O . ASP A 1 228 ? -3.808 -2.635 -14.547 1.00 88.62 228 ASP A O 1
ATOM 1753 N N . PRO A 1 229 ? -4.978 -3.474 -16.278 1.00 87.38 229 PRO A N 1
ATOM 1754 C CA . PRO A 1 229 ? -4.160 -2.815 -17.291 1.00 87.38 229 PRO A CA 1
ATOM 1755 C C . PRO A 1 229 ? -4.134 -1.288 -17.155 1.00 87.38 229 PRO A C 1
ATOM 1757 O O . PRO A 1 229 ? -3.116 -0.662 -17.450 1.00 87.38 229 PRO A O 1
ATOM 1760 N N . ALA A 1 230 ? -5.230 -0.670 -16.700 1.00 86.81 230 ALA A N 1
ATOM 1761 C CA . ALA A 1 230 ? -5.312 0.781 -16.561 1.00 86.81 230 ALA A CA 1
ATOM 1762 C C . ALA A 1 230 ? -4.471 1.272 -15.378 1.00 86.81 230 ALA A C 1
ATOM 1764 O O . ALA A 1 230 ? -3.814 2.312 -15.461 1.00 86.81 230 ALA A O 1
ATOM 1765 N N . TRP A 1 231 ? -4.467 0.525 -14.272 1.00 87.88 231 TRP A N 1
ATOM 1766 C CA . TRP A 1 231 ? -3.582 0.815 -13.150 1.00 87.88 231 TRP A CA 1
ATOM 1767 C C . TRP A 1 231 ? -2.113 0.590 -13.523 1.00 87.88 231 TRP A C 1
ATOM 1769 O O . TRP A 1 231 ? -1.303 1.487 -13.290 1.00 87.88 231 TRP A O 1
ATOM 1779 N N . CYS A 1 232 ? -1.780 -0.531 -14.172 1.00 88.88 232 CYS A N 1
ATOM 1780 C CA . CYS A 1 232 ? -0.413 -0.824 -14.612 1.00 88.88 232 CYS A CA 1
ATOM 1781 C C . CYS A 1 232 ? 0.133 0.236 -15.577 1.00 88.88 232 CYS A C 1
ATOM 1783 O O . CYS A 1 232 ? 1.241 0.722 -15.363 1.00 88.88 232 CYS A O 1
ATOM 1785 N N . SER A 1 233 ? -0.656 0.665 -16.569 1.00 85.50 233 SER A N 1
ATOM 1786 C CA . SER A 1 233 ? -0.256 1.733 -17.497 1.00 85.50 233 SER A CA 1
ATOM 1787 C C . SER A 1 233 ? -0.006 3.059 -16.775 1.00 85.50 233 SER A C 1
ATOM 1789 O O . SER A 1 233 ? 0.976 3.735 -17.061 1.00 85.50 233 SER A O 1
ATOM 1791 N N . ARG A 1 234 ? -0.843 3.428 -15.795 1.00 85.56 234 ARG A N 1
ATOM 1792 C CA . ARG A 1 234 ? -0.602 4.641 -14.995 1.00 85.56 234 ARG A CA 1
ATOM 1793 C C . ARG A 1 234 ? 0.642 4.523 -14.120 1.00 85.56 234 ARG A C 1
ATOM 1795 O O . ARG A 1 234 ? 1.330 5.516 -13.910 1.00 85.56 234 ARG A O 1
ATOM 1802 N N . GLN A 1 235 ? 0.924 3.340 -13.580 1.00 85.69 235 GLN A N 1
ATOM 1803 C CA . GLN A 1 235 ? 2.151 3.107 -12.820 1.00 85.69 235 GLN A CA 1
ATOM 1804 C C . GLN A 1 235 ? 3.387 3.198 -13.718 1.00 85.69 235 GLN A C 1
ATOM 1806 O O . GLN A 1 235 ? 4.369 3.808 -13.304 1.00 85.69 235 GLN A O 1
ATOM 1811 N N . GLU A 1 236 ? 3.330 2.671 -14.943 1.00 86.38 236 GLU A N 1
ATOM 1812 C CA . GLU A 1 236 ? 4.400 2.819 -15.936 1.00 86.38 236 GLU A CA 1
ATOM 1813 C C . GLU A 1 236 ? 4.769 4.303 -16.122 1.00 86.38 236 GLU A C 1
ATOM 1815 O O . GLU A 1 236 ? 5.912 4.693 -15.867 1.00 86.38 236 GLU A O 1
ATOM 1820 N N . ASP A 1 237 ? 3.771 5.145 -16.417 1.00 84.81 237 ASP A N 1
ATOM 1821 C CA . ASP A 1 237 ? 3.945 6.585 -16.663 1.00 84.81 237 ASP A CA 1
ATOM 1822 C C . ASP A 1 237 ? 4.594 7.336 -15.487 1.00 84.81 237 ASP A C 1
ATOM 1824 O O . ASP A 1 237 ? 5.298 8.332 -15.676 1.00 84.81 237 ASP A O 1
ATOM 1828 N N . LEU A 1 238 ? 4.368 6.886 -14.247 1.00 81.56 238 LEU A N 1
ATOM 1829 C CA . LEU A 1 238 ? 4.947 7.532 -13.071 1.00 81.56 238 LEU A CA 1
ATOM 1830 C C . LEU A 1 238 ? 6.451 7.306 -12.996 1.00 81.56 238 LEU A C 1
ATOM 1832 O O . LEU A 1 238 ? 7.204 8.205 -12.610 1.00 81.56 238 LEU A O 1
ATOM 1836 N N . TRP A 1 239 ? 6.891 6.079 -13.237 1.00 74.31 239 TRP A N 1
ATOM 1837 C CA . TRP A 1 239 ? 8.232 5.626 -12.897 1.00 74.31 239 TRP A CA 1
ATOM 1838 C C . TRP A 1 239 ? 9.227 5.764 -14.025 1.00 74.31 239 TRP A C 1
ATOM 1840 O O . TRP A 1 239 ? 10.390 6.115 -13.780 1.00 74.31 239 TRP A O 1
ATOM 1850 N N . TRP A 1 240 ? 8.749 5.475 -15.222 1.00 72.88 240 TRP A N 1
ATOM 1851 C CA . TRP A 1 240 ? 9.584 5.154 -16.342 1.00 72.88 240 TRP A CA 1
ATOM 1852 C C . TRP A 1 240 ? 9.175 6.065 -17.478 1.00 72.88 240 TRP A C 1
ATOM 1854 O O . TRP A 1 240 ? 8.207 5.851 -18.198 1.00 72.88 240 TRP A O 1
ATOM 1864 N N . THR A 1 241 ? 9.845 7.212 -17.526 1.00 55.91 241 THR A N 1
ATOM 1865 C CA . THR A 1 241 ? 9.631 8.209 -18.567 1.00 55.91 241 THR A CA 1
ATOM 1866 C C . THR A 1 241 ? 9.693 7.525 -19.922 1.00 55.91 241 THR A C 1
ATOM 1868 O O . THR A 1 241 ? 10.774 7.096 -20.330 1.00 55.91 241 THR A O 1
ATOM 1871 N N . ARG A 1 242 ? 8.565 7.506 -20.642 1.00 49.59 242 ARG A N 1
ATOM 1872 C CA . ARG A 1 242 ? 8.590 7.377 -22.096 1.00 49.59 242 ARG A CA 1
ATOM 1873 C C . ARG A 1 242 ? 9.574 8.430 -22.586 1.00 49.59 242 ARG A C 1
ATOM 1875 O O . ARG A 1 242 ? 9.418 9.613 -22.271 1.00 49.59 242 ARG A O 1
ATOM 1882 N N . GLY A 1 243 ? 10.641 7.995 -23.253 1.00 41.16 243 GLY A N 1
ATOM 1883 C CA . GLY A 1 243 ? 11.488 8.930 -23.982 1.00 41.16 243 GLY A CA 1
ATOM 1884 C C . GLY A 1 243 ? 10.608 9.819 -24.877 1.00 41.16 243 GLY A C 1
ATOM 1885 O O . GLY A 1 243 ? 9.524 9.372 -25.264 1.00 41.16 243 GLY A O 1
ATOM 1886 N N . PRO A 1 244 ? 11.023 11.069 -25.136 1.00 35.97 244 PRO A N 1
ATOM 1887 C CA . PRO A 1 244 ? 10.304 11.957 -26.047 1.00 35.97 244 PRO A CA 1
ATOM 1888 C C . PRO A 1 244 ? 10.013 11.301 -27.401 1.00 35.97 244 PRO A C 1
ATOM 1890 O O . PRO A 1 244 ? 10.834 10.463 -27.844 1.00 35.97 244 PRO A O 1
#

pLDDT: mean 72.83, std 19.53, range [24.39, 97.88]

Radius of gyration: 21.76 Å; chains: 1; bounding box: 59×39×67 Å

Foldseek 3Di:
DDDDDDDPDDDDDDPDFWDWDDDVQWIWIAGQDPRAWKWKDDVPDIDTWDHDDDDDDPPGTDTDRAAKIWMDGPVCVVVVNTDIGGDHGPDDDDDDDDDPDDDDPPDPPPFDQDADDLLDPLNLLLCLQLVVCQVPVVCPDDGDALLRSLLVLCVLLVVVVVNVVCVVPVVSSVVSSVVSVVSVVVLVVSCVVRCLDPPPDDDDSVNSSCSCDVSVNDHSVSVVLSVPNVSSPSSCVNPPDDDD

Sequence (244 aa):
PDVDVTVAAGRGLSRRAGVISAVAGGAWIANISQTHALYAEGEGYRIRLPRMEEHGEPSGGWFVRAGTALVGSRTMLDEGQPLSVTVAGQAGTWDAGQDLTLIRPDGDSTLLPLYLDPMTKLFLVALMWCRPWLIDPAETSPLPRTPEIARSALEVTGAYHELERFDRDPAFRDLLSARVAEHIKVLRRKISDRGLIRADTRLSDEVVVRVLIEHGIITAADLARLSDPAWCSRQEDLWWTRGP